Protein AF-A0AAN9UMI3-F1 (afdb_monomer_lite)

Radius of gyration: 29.02 Å; chains: 1; bounding box: 74×90×51 Å

Foldseek 3Di:
DDDDDDDDDDDDDDDDDDDDDDDDDDDDDDDDDDDDDDDDDPPDDDPPLVLLVVLLVLQVVQPDDPDPVQVVLLVVLNVVSNVCSVPVVVCPDLVSLLVNLLSVLQSLCVRQLVSQPLVDPPCLVVSVVSLLSSLVSLLVSCLVNVCNQQDADDPPNDPPDHRGRPVVVVVVSNVVLCVRPSCPVVVVSSVVSVVSNVVSLVVDVSNVVVVVVVVVVVVVVVVVVVVVVVVVD

Secondary structure (DSSP, 8-state):
------------------------------------------TTPPPHHHHHHHHHHHHHHH---S-HHHHHHHHHHHHHHHHHHT-GGG--SHHHHHHHHHHHHHHHIIIIITT--TT-SS-HHHHHHHHHHHHHHHHHHHHH-GGGGG----TTSSTT--SS-HHHHHHHHHHHGGGSTT-TTTHHHHHHHHHHHHHHHHH-GGGTTHHHHHHHHHHHHHHHHHHHHHTT-

Organism: NCBI:txid117547

pLDDT: mean 71.85, std 20.22, range [31.89, 95.5]

Structure (mmCIF, N/CA/C/O backbone):
data_AF-A0AAN9UMI3-F1
#
_entry.id   AF-A0AAN9UMI3-F1
#
loop_
_atom_site.group_PDB
_atom_site.id
_atom_site.type_symbol
_atom_site.label_atom_id
_atom_site.label_alt_id
_atom_site.label_comp_id
_atom_site.label_asym_id
_atom_site.label_entity_id
_atom_site.label_seq_id
_atom_site.pdbx_PDB_ins_code
_atom_site.Cartn_x
_atom_site.Cartn_y
_atom_site.Cartn_z
_atom_site.occupancy
_atom_site.B_iso_or_equiv
_atom_site.auth_seq_id
_atom_site.auth_comp_id
_atom_site.auth_asym_id
_atom_site.auth_atom_id
_atom_site.pdbx_PDB_model_num
ATOM 1 N N . MET A 1 1 ? 35.878 -66.193 -0.250 1.00 43.22 1 MET A N 1
ATOM 2 C CA . MET A 1 1 ? 35.049 -66.994 0.676 1.00 43.22 1 MET A CA 1
ATOM 3 C C . MET A 1 1 ? 33.608 -66.483 0.611 1.00 43.22 1 MET A C 1
ATOM 5 O O . MET A 1 1 ? 33.343 -65.398 1.098 1.00 43.22 1 MET A O 1
ATOM 9 N N . MET A 1 2 ? 32.723 -67.220 -0.066 1.00 44.66 2 MET A N 1
ATOM 10 C CA . MET A 1 2 ? 31.273 -67.345 0.237 1.00 44.66 2 MET A CA 1
ATOM 11 C C . MET A 1 2 ? 31.102 -68.682 1.010 1.00 44.66 2 MET A C 1
ATOM 13 O O . MET A 1 2 ? 32.105 -69.410 1.014 1.00 44.66 2 MET A O 1
ATOM 17 N N . PRO A 1 3 ? 29.945 -69.116 1.583 1.00 60.50 3 PRO A N 1
ATOM 18 C CA . PRO A 1 3 ? 28.529 -68.646 1.591 1.00 60.50 3 PRO A CA 1
ATOM 19 C C . PRO A 1 3 ? 27.975 -68.637 3.078 1.00 60.50 3 PRO A C 1
ATOM 21 O O . PRO A 1 3 ? 28.832 -68.473 3.947 1.00 60.50 3 PRO A O 1
ATOM 24 N N . PRO A 1 4 ? 26.673 -68.807 3.480 1.00 54.97 4 PRO A N 1
ATOM 25 C CA . PRO A 1 4 ? 25.456 -69.148 2.727 1.00 54.97 4 PRO A CA 1
ATOM 26 C C . PRO A 1 4 ? 24.129 -68.409 3.031 1.00 54.97 4 PRO A C 1
ATOM 28 O O . PRO A 1 4 ? 23.906 -67.779 4.059 1.00 54.97 4 PRO A O 1
ATOM 31 N N . THR A 1 5 ? 23.232 -68.589 2.060 1.00 55.31 5 THR A N 1
ATOM 32 C CA . THR A 1 5 ? 21.767 -68.463 2.027 1.00 55.31 5 THR A CA 1
ATOM 33 C C . THR A 1 5 ? 21.060 -69.688 2.639 1.00 55.31 5 THR A C 1
ATOM 35 O O . THR A 1 5 ? 21.554 -70.801 2.493 1.00 55.31 5 THR A O 1
ATOM 38 N N . SER A 1 6 ? 19.865 -69.506 3.229 1.00 48.38 6 SER A N 1
ATOM 39 C CA . SER A 1 6 ? 18.778 -70.514 3.365 1.00 48.38 6 SER A CA 1
ATOM 40 C C . SER A 1 6 ? 17.525 -69.828 3.958 1.00 48.38 6 SER A C 1
ATOM 42 O O . SER A 1 6 ? 17.640 -69.177 4.991 1.00 48.38 6 SER A O 1
ATOM 44 N N . HIS A 1 7 ? 16.434 -69.650 3.190 1.00 46.03 7 HIS A N 1
ATOM 45 C CA . HIS A 1 7 ? 15.144 -70.393 3.238 1.00 46.03 7 HIS A CA 1
ATOM 46 C C . HIS A 1 7 ? 14.427 -70.341 4.606 1.00 46.03 7 HIS A C 1
ATOM 48 O O . HIS A 1 7 ? 15.034 -70.605 5.627 1.00 46.03 7 HIS A O 1
ATOM 54 N N . GLY A 1 8 ? 13.129 -70.070 4.765 1.00 37.22 8 GLY A N 1
ATOM 55 C CA . GLY A 1 8 ? 11.972 -69.990 3.874 1.00 37.22 8 GLY A CA 1
ATOM 56 C C . GLY A 1 8 ? 10.732 -70.445 4.671 1.00 37.22 8 GLY A C 1
ATOM 57 O O . GLY A 1 8 ? 10.846 -71.372 5.468 1.00 37.22 8 GLY A O 1
ATOM 58 N N . ARG A 1 9 ? 9.550 -69.840 4.474 1.00 39.41 9 ARG A N 1
ATOM 59 C CA . ARG A 1 9 ? 8.264 -70.554 4.628 1.00 39.41 9 ARG A CA 1
ATOM 60 C C . ARG A 1 9 ? 7.112 -69.827 3.930 1.00 39.41 9 ARG A C 1
ATOM 62 O O . ARG A 1 9 ? 6.879 -68.645 4.155 1.00 39.41 9 ARG A O 1
ATOM 69 N N . GLN A 1 10 ? 6.426 -70.581 3.077 1.00 39.75 10 GLN A N 1
ATOM 70 C CA . GLN A 1 10 ? 5.230 -70.237 2.311 1.00 39.75 10 GLN A CA 1
ATOM 71 C C . GLN A 1 10 ? 3.954 -70.717 3.023 1.00 39.75 10 GLN A C 1
ATOM 73 O O . GLN A 1 10 ? 3.945 -71.817 3.572 1.00 39.75 10 GLN A O 1
ATOM 78 N N . GLY A 1 11 ? 2.881 -69.934 2.854 1.00 36.78 11 GLY A N 1
ATOM 79 C CA . GLY A 1 11 ? 1.497 -70.389 2.625 1.00 36.78 11 GLY A CA 1
ATOM 80 C C . GLY A 1 11 ? 0.609 -70.702 3.843 1.00 36.78 11 GLY A C 1
ATOM 81 O O . GLY A 1 11 ? 1.13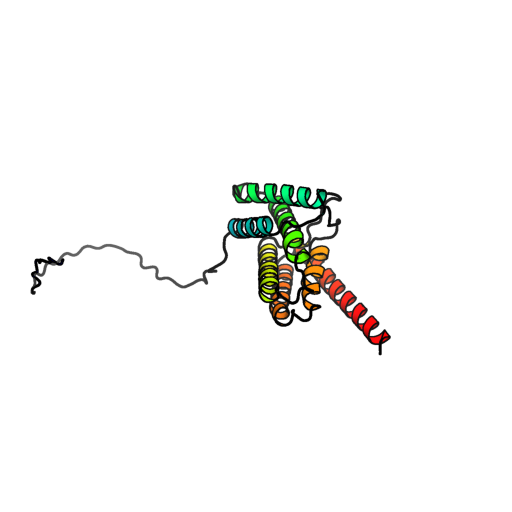8 -70.905 4.934 1.00 36.78 11 GLY A O 1
ATOM 82 N N . PRO A 1 12 ? -0.734 -70.793 3.665 1.00 50.53 12 PRO A N 1
ATOM 83 C CA . PRO A 1 12 ? -1.468 -70.804 2.389 1.00 50.53 12 PRO A CA 1
ATOM 84 C C . PRO A 1 12 ? -2.604 -69.761 2.251 1.00 50.53 12 PRO A C 1
ATOM 86 O O . PRO A 1 12 ? -3.174 -69.270 3.220 1.00 50.53 12 PRO A O 1
ATOM 89 N N . GLN A 1 13 ? -2.946 -69.478 0.990 1.00 42.06 13 GLN A N 1
ATOM 90 C CA . GLN A 1 13 ? -4.216 -68.905 0.535 1.00 42.06 13 GLN A CA 1
ATOM 91 C C . GLN A 1 13 ? -5.228 -70.021 0.228 1.00 42.06 13 GLN A C 1
ATOM 93 O O . GLN A 1 13 ? -4.840 -71.105 -0.206 1.00 42.06 13 GLN A O 1
ATOM 98 N N . GLY A 1 14 ? -6.516 -69.679 0.330 1.00 39.75 14 GLY A N 1
ATOM 99 C CA . GLY A 1 14 ? -7.657 -70.414 -0.231 1.00 39.75 14 GLY A CA 1
ATOM 100 C C . GLY A 1 14 ? -8.697 -70.783 0.835 1.00 39.75 14 GLY A C 1
ATOM 101 O O . GLY A 1 14 ? -8.320 -71.157 1.934 1.00 39.75 14 GLY A O 1
ATOM 102 N N . ARG A 1 15 ? -10.012 -70.746 0.602 1.00 39.81 15 ARG A N 1
ATOM 103 C CA . ARG A 1 15 ? -10.829 -70.426 -0.581 1.00 39.81 15 ARG A CA 1
ATOM 104 C C . ARG A 1 15 ? -12.312 -70.573 -0.144 1.00 39.81 15 ARG A C 1
ATOM 106 O O . ARG A 1 15 ? -12.576 -71.540 0.554 1.00 39.81 15 ARG A O 1
ATOM 113 N N . GLU A 1 16 ? -13.209 -69.686 -0.612 1.00 38.38 16 GLU A N 1
ATOM 114 C CA . GLU A 1 16 ? -14.673 -69.886 -0.861 1.00 38.38 16 GLU A CA 1
ATOM 115 C C . GLU A 1 16 ? -15.612 -70.319 0.298 1.00 38.38 16 GLU A C 1
ATOM 117 O O . GLU A 1 16 ? -15.189 -70.939 1.256 1.00 38.38 16 GLU A O 1
ATOM 122 N N . SER A 1 17 ? -16.945 -70.194 0.260 1.00 35.09 17 SER A N 1
ATOM 123 C CA . SER A 1 17 ? -17.974 -69.245 -0.223 1.00 35.09 17 SER A CA 1
ATOM 124 C C . SER A 1 17 ? -19.342 -69.878 0.156 1.00 35.09 17 SER A C 1
ATOM 126 O O . SER A 1 17 ? -19.385 -71.093 0.332 1.00 35.09 17 SER A O 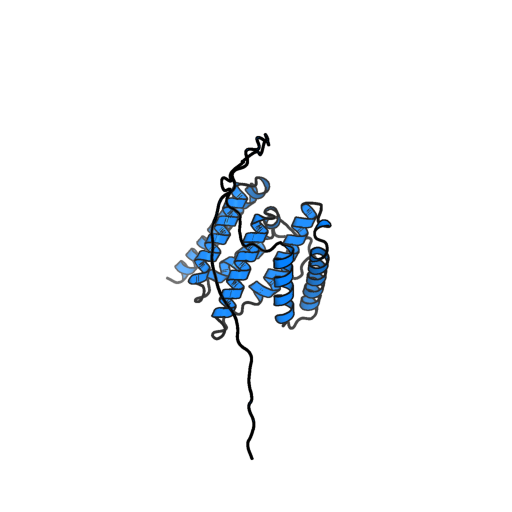1
ATOM 128 N N . LEU A 1 18 ? -20.438 -69.093 0.159 1.00 33.69 18 LEU A N 1
ATOM 129 C CA . LEU A 1 18 ? -21.878 -69.490 0.243 1.00 33.69 18 LEU A CA 1
ATOM 130 C C . LEU A 1 18 ? -22.407 -69.965 1.622 1.00 33.69 18 LEU A C 1
ATOM 132 O O . LEU A 1 18 ? -21.713 -70.674 2.333 1.00 33.69 18 LEU A O 1
ATOM 136 N N . ALA A 1 19 ? -23.642 -69.709 2.071 1.00 38.75 19 ALA A N 1
ATOM 137 C CA . ALA A 1 19 ? -24.779 -68.886 1.641 1.00 38.75 19 ALA A CA 1
ATOM 138 C C . ALA A 1 19 ? -25.833 -68.865 2.784 1.00 38.75 19 ALA A C 1
ATOM 140 O O . ALA A 1 19 ? -25.819 -69.738 3.647 1.00 38.75 19 ALA A O 1
ATOM 141 N N . ASP A 1 20 ? -26.738 -67.885 2.707 1.00 33.47 20 ASP A N 1
ATOM 142 C CA . ASP A 1 20 ? -28.145 -67.837 3.146 1.00 33.47 20 ASP A CA 1
ATOM 143 C C . ASP A 1 20 ? -28.592 -68.150 4.588 1.00 33.47 20 ASP A C 1
ATOM 145 O O . ASP A 1 20 ? -28.419 -69.230 5.144 1.00 33.47 20 ASP A O 1
ATOM 149 N N . GLY A 1 21 ? -29.343 -67.188 5.138 1.00 36.56 21 GLY A N 1
ATOM 150 C CA . GLY A 1 21 ? -30.110 -67.314 6.374 1.00 36.56 21 GLY A CA 1
ATOM 151 C C . GLY A 1 21 ? -30.936 -66.059 6.659 1.00 36.56 21 GLY A C 1
ATOM 152 O O . GLY A 1 21 ? -30.533 -65.193 7.426 1.00 36.56 21 GLY A O 1
ATOM 153 N N . SER A 1 22 ? -32.088 -65.962 6.002 1.00 38.00 22 SER A N 1
ATOM 154 C CA . SER A 1 22 ? -33.162 -64.979 6.186 1.00 38.00 22 SER A CA 1
ATOM 155 C C . SER A 1 22 ? -33.625 -64.816 7.643 1.00 38.00 22 SER A C 1
ATOM 157 O O . SER A 1 22 ? -33.943 -65.802 8.306 1.00 38.00 22 SER A O 1
ATOM 159 N N . GLY A 1 23 ? -33.760 -63.567 8.104 1.00 37.75 23 GLY A N 1
ATOM 160 C CA . GLY A 1 23 ? -34.318 -63.221 9.414 1.00 37.75 23 GLY A CA 1
ATOM 161 C C . GLY A 1 23 ? -34.888 -61.801 9.440 1.00 37.75 23 GLY A C 1
ATOM 162 O O . GLY A 1 23 ? -34.154 -60.820 9.467 1.00 37.75 23 GLY A O 1
ATOM 163 N N . SER A 1 24 ? -36.212 -61.714 9.400 1.00 38.00 24 SER A N 1
ATOM 164 C CA . SER A 1 24 ? -37.041 -60.510 9.454 1.00 38.00 24 SER A CA 1
ATOM 165 C C . SER A 1 24 ? -36.890 -59.772 10.791 1.00 38.00 24 SER A C 1
ATOM 167 O O . SER A 1 24 ? -37.012 -60.383 11.848 1.00 38.00 24 SER A O 1
ATOM 169 N N . GLY A 1 25 ? -36.701 -58.451 10.757 1.00 37.78 25 GLY A N 1
ATOM 170 C CA . GLY A 1 25 ? -36.606 -57.621 11.961 1.00 37.78 25 GLY A CA 1
ATOM 171 C C . GLY A 1 25 ? -36.893 -56.155 11.662 1.00 37.78 25 GLY A C 1
ATOM 172 O O . GLY A 1 25 ? -36.000 -55.379 11.347 1.00 37.78 25 GLY A O 1
ATOM 173 N N . SER A 1 26 ? -38.168 -55.791 11.737 1.00 39.72 26 SER A N 1
ATOM 174 C CA . SER A 1 26 ? -38.691 -54.428 11.678 1.00 39.72 26 SER A CA 1
ATOM 175 C C . SER A 1 26 ? -38.212 -53.592 12.870 1.00 39.72 26 SER A C 1
ATOM 177 O O . SER A 1 26 ? -38.543 -53.899 14.014 1.00 39.72 26 SER A O 1
ATOM 179 N N . GLY A 1 27 ? -37.481 -52.510 12.594 1.00 38.75 27 GLY A N 1
ATOM 180 C CA . GLY A 1 27 ? -37.038 -51.524 13.577 1.00 38.75 27 GLY A CA 1
ATOM 181 C C . GLY A 1 27 ? -37.004 -50.132 12.954 1.00 38.75 27 GLY A C 1
ATOM 182 O O . GLY A 1 27 ? -36.140 -49.823 12.142 1.00 38.75 27 GLY A O 1
ATOM 183 N N . SER A 1 28 ? -37.995 -49.321 13.314 1.00 42.78 28 SER A N 1
ATOM 184 C CA . SER A 1 28 ? -38.166 -47.927 12.908 1.00 42.78 28 SER A CA 1
ATOM 185 C C . SER A 1 28 ? -37.051 -47.058 13.505 1.00 42.78 28 SER A C 1
ATOM 187 O O . SER A 1 28 ? -36.857 -47.063 14.720 1.00 42.78 28 SER A O 1
ATOM 189 N N . GLY A 1 29 ? -36.319 -46.320 12.667 1.00 38.25 29 GLY A N 1
ATOM 190 C CA . GLY A 1 29 ? -35.211 -45.454 13.077 1.00 38.25 29 GLY A CA 1
ATOM 191 C C . GLY A 1 29 ? -35.099 -44.242 12.158 1.00 38.25 29 GLY A C 1
ATOM 192 O O . GLY A 1 29 ? -34.604 -44.336 11.041 1.00 38.25 29 GLY A O 1
ATOM 193 N N . ASN A 1 30 ? -35.609 -43.114 12.642 1.00 43.53 30 ASN A N 1
ATOM 194 C CA . ASN A 1 30 ? -35.667 -41.816 11.980 1.00 43.53 30 ASN A CA 1
ATOM 195 C C . ASN A 1 30 ? -34.244 -41.235 11.828 1.00 43.53 30 ASN A C 1
ATOM 197 O O . ASN A 1 30 ? -33.603 -40.919 12.829 1.00 43.53 30 ASN A O 1
ATOM 201 N N . GLY A 1 31 ? -33.749 -41.093 10.596 1.00 38.00 31 GLY A N 1
ATOM 202 C CA . GLY A 1 31 ? -32.421 -40.550 10.293 1.00 38.00 31 GLY A CA 1
ATOM 203 C C . GLY A 1 31 ? -32.504 -39.477 9.213 1.00 38.00 31 GLY A C 1
ATOM 204 O O . GLY A 1 31 ? -32.627 -39.784 8.033 1.00 38.00 31 GLY A O 1
ATOM 205 N N . ASN A 1 32 ? -32.462 -38.218 9.644 1.00 42.09 32 ASN A N 1
ATOM 206 C CA . ASN A 1 32 ? -32.515 -37.011 8.822 1.00 42.09 32 ASN A CA 1
ATOM 207 C C . ASN A 1 32 ? -31.364 -36.988 7.794 1.00 42.09 32 ASN A C 1
ATOM 209 O O . ASN A 1 32 ? -30.208 -36.762 8.151 1.00 42.09 32 ASN A O 1
ATOM 213 N N . GLY A 1 33 ? -31.677 -37.203 6.516 1.00 36.28 33 GLY A N 1
ATOM 214 C CA . GLY A 1 33 ? -30.749 -37.005 5.407 1.00 36.28 33 GLY A CA 1
ATOM 215 C C . GLY A 1 33 ? -30.818 -35.569 4.898 1.00 36.28 33 GLY A C 1
ATOM 216 O O . GLY A 1 33 ? -31.683 -35.257 4.088 1.00 36.28 33 GLY A O 1
ATOM 217 N N . ASN A 1 34 ? -29.899 -34.707 5.340 1.00 42.84 34 ASN A N 1
ATOM 218 C CA . ASN A 1 34 ? -29.654 -33.417 4.690 1.00 42.84 34 ASN A CA 1
ATOM 219 C C . ASN A 1 34 ? -28.387 -33.525 3.836 1.00 42.84 34 ASN A C 1
ATOM 221 O O . ASN A 1 34 ? -27.267 -33.487 4.341 1.00 42.84 34 ASN A O 1
ATOM 225 N N . GLY A 1 35 ? -28.597 -33.706 2.531 1.00 37.50 35 GLY A N 1
ATOM 226 C CA . GLY A 1 35 ? -27.560 -33.669 1.509 1.00 37.50 35 GLY A CA 1
ATOM 227 C C . GLY A 1 35 ? -27.107 -32.239 1.212 1.00 37.50 35 GLY A C 1
ATOM 228 O O . GLY A 1 35 ? -27.919 -31.329 1.058 1.00 37.50 35 GLY A O 1
ATOM 229 N N . ASN A 1 36 ? -25.787 -32.085 1.135 1.00 41.69 36 ASN A N 1
ATOM 230 C CA . ASN A 1 36 ? -25.029 -30.888 0.780 1.00 41.69 36 ASN A CA 1
ATOM 231 C C . ASN A 1 36 ? -25.491 -30.193 -0.513 1.00 41.69 36 ASN A C 1
ATOM 233 O O . ASN A 1 36 ? -25.636 -30.831 -1.554 1.00 41.69 36 ASN A O 1
ATOM 237 N N . GLY A 1 37 ? -25.531 -28.858 -0.466 1.00 33.97 37 GLY A N 1
ATOM 238 C CA . GLY A 1 37 ? -25.466 -27.964 -1.623 1.00 33.97 37 GLY A CA 1
ATOM 239 C C . GLY A 1 37 ? -24.424 -26.867 -1.375 1.00 33.97 37 GLY A C 1
ATOM 240 O O . GLY A 1 37 ? -24.605 -26.023 -0.505 1.00 33.97 37 GLY A O 1
ATOM 241 N N . ASN A 1 38 ? -23.318 -26.942 -2.115 1.00 37.94 38 ASN A N 1
ATOM 242 C CA . ASN A 1 38 ? -22.087 -26.150 -2.021 1.00 37.94 38 ASN A CA 1
ATOM 243 C C . ASN A 1 38 ? -22.274 -24.622 -1.919 1.00 37.94 38 ASN A C 1
ATOM 245 O O . ASN A 1 38 ? -22.745 -23.986 -2.861 1.00 37.94 38 ASN A O 1
ATOM 249 N N . GLY A 1 39 ? -21.743 -24.021 -0.850 1.00 31.89 39 GLY A N 1
ATOM 250 C CA . GLY A 1 39 ? -21.192 -22.662 -0.886 1.00 31.89 39 GLY A CA 1
ATOM 251 C C . GLY A 1 39 ? -19.688 -22.742 -1.193 1.00 31.89 39 GLY A C 1
ATOM 252 O O . GLY A 1 39 ? -19.040 -23.664 -0.695 1.00 31.89 39 GLY A O 1
ATOM 253 N N . PRO A 1 40 ? -19.108 -21.851 -2.017 1.00 38.03 40 PRO A N 1
ATOM 254 C CA . PRO A 1 40 ? -17.703 -21.948 -2.392 1.00 38.03 40 PRO A CA 1
ATOM 255 C C . PRO A 1 40 ? -16.818 -21.722 -1.162 1.00 38.03 40 PRO A C 1
ATOM 257 O O . PRO A 1 40 ? -16.713 -20.615 -0.634 1.00 38.03 40 PRO A O 1
ATOM 260 N N . THR A 1 41 ? -16.181 -22.796 -0.704 1.00 40.03 41 THR A N 1
ATOM 261 C CA . THR A 1 41 ? -15.116 -22.769 0.289 1.00 40.03 41 THR A CA 1
ATOM 262 C C . THR A 1 41 ? -13.903 -22.070 -0.312 1.00 40.03 41 THR A C 1
ATOM 264 O O . THR A 1 41 ? -13.328 -22.485 -1.317 1.00 40.03 41 THR A O 1
ATOM 267 N N . ASN A 1 42 ? -13.532 -20.964 0.325 1.00 38.19 42 ASN A N 1
ATOM 268 C CA . ASN A 1 42 ? -12.359 -20.148 0.054 1.00 38.19 42 ASN A CA 1
ATOM 269 C C . ASN A 1 42 ? -11.095 -20.950 0.444 1.00 38.19 42 ASN A C 1
ATOM 271 O O . ASN A 1 42 ? -10.498 -20.736 1.496 1.00 38.19 42 ASN A O 1
ATOM 275 N N . HIS A 1 43 ? -10.749 -21.972 -0.341 1.00 38.72 43 HIS A N 1
ATOM 276 C CA . HIS A 1 43 ? -9.600 -22.835 -0.081 1.00 38.72 43 HIS A CA 1
ATOM 277 C C . HIS A 1 43 ? -8.291 -22.117 -0.425 1.00 38.72 43 HIS A C 1
ATOM 279 O O . HIS A 1 43 ? -8.040 -21.790 -1.583 1.00 38.72 43 HIS A O 1
ATOM 285 N N . GLY A 1 44 ? -7.429 -21.948 0.584 1.00 40.53 44 GLY A N 1
ATOM 286 C CA . GLY A 1 44 ? -5.986 -21.793 0.382 1.00 40.53 44 GLY A CA 1
ATOM 287 C C . GLY A 1 44 ? -5.320 -20.554 0.974 1.00 40.53 44 GLY A C 1
ATOM 288 O O . GLY A 1 44 ? -4.142 -20.347 0.700 1.00 40.53 44 GLY A O 1
ATOM 289 N N . GLN A 1 45 ? -6.006 -19.728 1.770 1.00 44.44 45 GLN A N 1
ATOM 290 C CA . GLN A 1 45 ? -5.337 -18.608 2.441 1.00 44.44 45 GLN A CA 1
ATOM 291 C C . GLN A 1 45 ? -4.935 -18.992 3.870 1.00 44.44 45 GLN A C 1
ATOM 293 O O . GLN A 1 45 ? -5.807 -19.373 4.654 1.00 44.44 45 GLN A O 1
ATOM 298 N N . PRO A 1 46 ? -3.634 -18.930 4.213 1.00 45.06 46 PRO A N 1
ATOM 299 C CA . PRO A 1 46 ? -3.191 -19.149 5.579 1.00 45.06 46 PRO A CA 1
ATOM 300 C C . PRO A 1 46 ? -3.805 -18.100 6.516 1.00 45.06 46 PRO A C 1
ATOM 302 O O . PRO A 1 46 ? -4.032 -16.969 6.079 1.00 45.06 46 PRO A O 1
ATOM 305 N N . PRO A 1 47 ? -4.047 -18.433 7.793 1.00 45.69 47 PRO A N 1
ATOM 306 C CA . PRO A 1 47 ? -4.525 -17.461 8.768 1.00 45.69 47 PRO A CA 1
ATOM 307 C C . PRO A 1 47 ? -3.536 -16.280 8.915 1.00 45.69 47 PRO A C 1
ATOM 309 O O . PRO A 1 47 ? -2.348 -16.433 8.609 1.00 45.69 47 PRO A O 1
ATOM 312 N N . PRO A 1 48 ? -3.982 -15.114 9.424 1.00 47.59 48 PRO A N 1
ATOM 313 C CA . PRO A 1 48 ? -3.161 -13.900 9.578 1.00 47.59 48 PRO A CA 1
ATOM 314 C C . PRO A 1 48 ? -1.827 -14.136 10.304 1.00 47.59 48 PRO A C 1
ATOM 316 O O . PRO A 1 48 ? -0.801 -13.540 9.974 1.00 47.59 48 PRO A O 1
ATOM 319 N N . SER A 1 49 ? -1.819 -15.080 11.246 1.00 46.69 49 SER A N 1
ATOM 320 C CA . SER A 1 49 ? -0.636 -15.511 11.990 1.00 46.69 49 SER A CA 1
ATOM 321 C C . SER A 1 49 ? 0.424 -16.199 11.119 1.00 46.69 49 SER A C 1
ATOM 323 O O . SER A 1 49 ? 1.616 -16.085 11.400 1.00 46.69 49 SER A O 1
ATOM 325 N N . THR A 1 50 ? 0.035 -16.871 10.034 1.00 52.34 50 THR A N 1
ATOM 326 C CA . THR A 1 50 ? 0.964 -17.521 9.100 1.00 52.34 50 THR A CA 1
ATOM 327 C C . THR A 1 50 ? 1.573 -16.526 8.109 1.00 52.34 50 THR A C 1
ATOM 329 O O . THR A 1 50 ? 2.746 -16.660 7.774 1.00 52.34 50 THR A O 1
ATOM 332 N N . LEU A 1 51 ? 0.832 -15.494 7.689 1.00 51.72 51 LEU A N 1
ATOM 333 C CA . LEU A 1 51 ? 1.392 -14.391 6.892 1.00 51.72 51 LEU A CA 1
ATOM 334 C C . LEU A 1 51 ? 2.407 -13.578 7.705 1.00 51.72 51 LEU A C 1
ATOM 336 O O . LEU A 1 51 ? 3.493 -13.294 7.207 1.00 51.72 51 LEU A O 1
ATOM 340 N N . ALA A 1 52 ? 2.099 -13.284 8.973 1.00 53.88 52 ALA A N 1
ATOM 341 C CA . ALA A 1 52 ? 3.043 -12.660 9.898 1.00 53.88 52 ALA A CA 1
ATOM 342 C C . ALA A 1 52 ? 4.285 -13.543 10.153 1.00 53.88 52 ALA A C 1
ATOM 344 O O . ALA A 1 52 ? 5.400 -13.030 10.185 1.00 53.88 52 ALA A O 1
ATOM 345 N N . ALA A 1 53 ? 4.124 -14.870 10.266 1.00 54.06 53 ALA A N 1
ATOM 346 C CA . ALA A 1 53 ? 5.246 -15.806 10.408 1.00 54.06 53 ALA A CA 1
ATOM 347 C C . ALA A 1 53 ? 6.164 -15.838 9.170 1.00 54.06 53 ALA A C 1
ATOM 349 O O . ALA A 1 53 ? 7.381 -15.776 9.316 1.00 54.06 53 ALA A O 1
ATOM 350 N N . GLN A 1 54 ? 5.592 -15.870 7.960 1.00 56.94 54 GLN A N 1
ATOM 351 C CA . GLN A 1 54 ? 6.361 -15.804 6.708 1.00 56.94 54 GLN A CA 1
ATOM 352 C C . GLN A 1 54 ? 7.075 -14.459 6.537 1.00 56.94 54 GLN A C 1
ATOM 354 O O . GLN A 1 54 ? 8.145 -14.387 5.935 1.00 56.94 54 GLN A O 1
ATOM 359 N N . LEU A 1 55 ? 6.480 -13.382 7.049 1.00 56.38 55 LEU A N 1
ATOM 360 C CA . LEU A 1 55 ? 7.102 -12.066 7.087 1.00 56.38 55 LEU A CA 1
ATOM 361 C C . LEU A 1 55 ? 8.368 -12.080 7.940 1.00 56.38 55 LEU A C 1
ATOM 363 O O . LEU A 1 55 ? 9.428 -11.691 7.464 1.00 56.38 55 LEU A O 1
ATOM 367 N N . VAL A 1 56 ? 8.253 -12.558 9.178 1.00 53.97 56 VAL A N 1
ATOM 368 C CA . VAL A 1 56 ? 9.364 -12.654 10.130 1.00 53.97 56 VAL A CA 1
ATOM 369 C C . VAL A 1 56 ? 10.517 -13.467 9.540 1.00 53.97 56 VAL A C 1
ATOM 371 O O . VAL A 1 56 ? 11.647 -12.989 9.523 1.00 53.97 56 VAL A O 1
ATOM 374 N N . GLU A 1 57 ? 10.228 -14.642 8.976 1.00 54.91 57 GLU A N 1
ATOM 375 C CA . GLU A 1 57 ? 11.243 -15.537 8.403 1.00 54.91 57 GLU A CA 1
ATOM 376 C C . GLU A 1 57 ? 12.006 -14.893 7.228 1.00 54.91 57 GLU A C 1
ATOM 378 O O . GLU A 1 57 ? 13.237 -14.942 7.181 1.00 54.91 57 GLU A O 1
ATOM 383 N N . ASN A 1 58 ? 11.301 -14.199 6.325 1.00 49.81 58 ASN A N 1
ATOM 384 C CA . ASN A 1 58 ? 11.927 -13.489 5.202 1.00 49.81 58 ASN A CA 1
ATOM 385 C C . ASN A 1 58 ? 12.737 -12.260 5.654 1.00 49.81 58 ASN A C 1
ATOM 387 O O . ASN A 1 58 ? 13.760 -11.928 5.055 1.00 49.81 58 ASN A O 1
ATOM 391 N N . ILE A 1 59 ? 12.305 -11.587 6.723 1.00 51.62 59 ILE A N 1
ATOM 392 C CA . ILE A 1 59 ? 12.988 -10.405 7.255 1.00 51.62 59 ILE A CA 1
ATOM 393 C C . ILE A 1 59 ? 14.273 -10.796 7.998 1.00 51.62 59 ILE A C 1
ATOM 395 O O . ILE A 1 59 ? 15.304 -10.156 7.792 1.00 51.62 59 ILE A O 1
ATOM 399 N N . SER A 1 60 ? 14.256 -11.868 8.797 1.00 47.19 60 SER A N 1
ATOM 400 C CA . SER A 1 60 ? 15.446 -12.385 9.492 1.00 47.19 60 SER A CA 1
ATOM 401 C C . SER A 1 60 ? 16.566 -12.810 8.536 1.00 47.19 60 SER A C 1
ATOM 403 O O . SER A 1 60 ? 17.738 -12.736 8.901 1.00 47.19 60 SER A O 1
ATOM 405 N N . ALA A 1 61 ? 16.230 -13.213 7.308 1.00 49.00 61 ALA A N 1
ATOM 406 C CA . ALA A 1 61 ? 17.205 -13.554 6.274 1.00 49.00 61 ALA A CA 1
ATOM 407 C C . ALA A 1 61 ? 17.771 -12.329 5.520 1.00 49.00 61 ALA A C 1
ATOM 409 O O . ALA A 1 61 ? 18.832 -12.431 4.902 1.00 49.00 61 ALA A O 1
ATOM 410 N N . SER A 1 62 ? 17.092 -11.172 5.561 1.00 47.38 62 SER A N 1
ATOM 411 C CA . SER A 1 62 ? 17.337 -10.045 4.644 1.00 47.38 62 SER A CA 1
ATOM 412 C C . SER A 1 62 ? 17.789 -8.734 5.313 1.00 47.38 62 SER A C 1
ATOM 414 O O . SER A 1 62 ? 17.946 -7.718 4.627 1.00 47.38 62 SER A O 1
ATOM 416 N N . THR A 1 63 ? 18.045 -8.708 6.625 1.00 47.19 63 THR A N 1
ATOM 417 C CA . THR A 1 63 ? 18.536 -7.512 7.336 1.00 47.19 63 THR A CA 1
ATOM 418 C C . THR A 1 63 ? 19.993 -7.191 6.988 1.00 47.19 63 THR A C 1
ATOM 420 O O . THR A 1 63 ? 20.939 -7.504 7.706 1.00 47.19 63 THR A O 1
ATOM 423 N N . ARG A 1 64 ? 20.187 -6.494 5.867 1.00 50.41 64 ARG A N 1
ATOM 424 C CA . ARG A 1 64 ? 21.453 -5.845 5.506 1.00 50.41 64 ARG A CA 1
ATOM 425 C C . ARG A 1 64 ? 21.216 -4.341 5.301 1.00 50.41 64 ARG A C 1
ATOM 427 O O . ARG A 1 64 ? 21.339 -3.843 4.188 1.00 50.41 64 ARG A O 1
ATOM 434 N N . SER A 1 65 ? 20.848 -3.625 6.373 1.00 47.38 65 SER A N 1
ATOM 435 C CA . SER A 1 65 ? 20.913 -2.149 6.434 1.00 47.38 65 SER A CA 1
ATOM 436 C C . SER A 1 65 ? 22.233 -1.716 7.084 1.00 47.38 65 SER A C 1
ATOM 438 O O . SER A 1 65 ? 22.704 -2.342 8.030 1.00 47.38 65 SER A O 1
ATOM 440 N N . SER A 1 66 ? 22.847 -0.652 6.562 1.00 50.41 66 SER A N 1
ATOM 441 C CA . SER A 1 66 ? 24.099 -0.061 7.057 1.00 50.41 66 SER A CA 1
ATOM 442 C C . SER A 1 66 ? 23.894 0.956 8.187 1.00 50.41 66 SER A C 1
ATOM 444 O O . SER A 1 66 ? 24.871 1.533 8.667 1.00 50.41 66 SER A O 1
ATOM 446 N N . ARG A 1 67 ? 22.645 1.195 8.618 1.00 59.06 67 ARG A N 1
ATOM 447 C CA . ARG A 1 67 ? 22.305 2.184 9.648 1.00 59.06 67 ARG A CA 1
ATOM 448 C C . ARG A 1 67 ? 21.718 1.516 10.902 1.00 59.06 67 ARG A C 1
ATOM 450 O O . ARG A 1 67 ? 20.687 0.840 10.810 1.00 59.06 67 ARG A O 1
ATOM 457 N N . PRO A 1 68 ? 22.347 1.706 12.077 1.00 65.06 68 PRO A N 1
ATOM 458 C CA . PRO A 1 68 ? 21.954 1.019 13.308 1.00 65.06 68 PRO A CA 1
ATOM 459 C C . PRO A 1 68 ? 20.552 1.414 13.786 1.00 65.06 68 PRO A C 1
ATOM 461 O O . PRO A 1 68 ? 19.799 0.541 14.209 1.00 65.06 68 PRO A O 1
ATOM 464 N N . ASP A 1 69 ? 20.160 2.681 13.632 1.00 70.06 69 ASP A N 1
ATOM 465 C CA . ASP A 1 69 ? 18.847 3.170 14.078 1.00 70.06 69 ASP A CA 1
ATOM 466 C C . ASP A 1 69 ? 17.687 2.553 13.279 1.00 70.06 69 ASP A C 1
ATOM 468 O O . ASP A 1 69 ? 16.653 2.197 13.843 1.00 70.06 69 ASP A O 1
ATOM 472 N N . GLU A 1 70 ? 17.878 2.343 11.973 1.00 76.81 70 GLU A N 1
ATOM 473 C CA . GLU A 1 70 ? 16.888 1.692 11.103 1.00 76.81 70 GLU A CA 1
ATOM 474 C C . GLU A 1 70 ? 16.705 0.222 11.483 1.00 76.81 70 GLU A C 1
ATOM 476 O O . GLU A 1 70 ? 15.590 -0.290 11.568 1.00 76.81 70 GLU A O 1
ATOM 481 N N . THR A 1 71 ? 17.825 -0.456 11.741 1.00 72.81 71 THR A N 1
ATOM 482 C CA . THR A 1 71 ? 17.830 -1.861 12.153 1.00 72.81 71 THR A CA 1
ATOM 483 C C . THR A 1 71 ? 17.189 -2.030 13.532 1.00 72.81 71 THR A C 1
ATOM 485 O O . THR A 1 71 ? 16.450 -2.991 13.751 1.00 72.81 71 THR A O 1
ATOM 488 N N . ALA A 1 72 ? 17.414 -1.085 14.449 1.00 79.69 72 ALA A N 1
ATOM 489 C CA . ALA A 1 72 ? 16.821 -1.083 15.782 1.00 79.69 72 ALA A CA 1
ATOM 490 C C . ALA A 1 72 ? 15.301 -0.844 15.751 1.00 79.69 72 ALA A C 1
ATOM 492 O O . ALA A 1 72 ? 14.566 -1.559 16.436 1.00 79.69 72 ALA A O 1
ATOM 493 N N . GLU A 1 73 ? 14.817 0.106 14.938 1.00 85.69 73 GLU A N 1
ATOM 494 C CA . GLU A 1 73 ? 13.378 0.329 14.745 1.00 85.69 73 GLU A CA 1
ATOM 495 C C . GLU A 1 73 ? 12.706 -0.932 14.196 1.00 85.69 73 GLU A C 1
ATOM 497 O O . GLU A 1 73 ? 11.751 -1.431 14.793 1.00 85.69 73 GLU A O 1
ATOM 502 N N . LEU A 1 74 ? 13.230 -1.484 13.097 1.00 82.25 74 LEU A N 1
ATOM 503 C CA . LEU A 1 74 ? 12.659 -2.678 12.478 1.00 82.25 74 LEU A CA 1
ATOM 504 C C . LEU A 1 74 ? 12.642 -3.856 13.455 1.00 82.25 74 LEU A C 1
ATOM 506 O O . LEU A 1 74 ? 11.601 -4.485 13.616 1.00 82.25 74 LEU A O 1
ATOM 510 N N . SER A 1 75 ? 13.738 -4.101 14.177 1.00 78.00 75 SER A N 1
ATOM 511 C CA . SER A 1 75 ? 13.812 -5.177 15.179 1.00 78.00 75 SER A CA 1
ATOM 512 C C . SER A 1 75 ? 12.777 -5.004 16.294 1.00 78.00 75 SER A C 1
ATOM 514 O O . SER A 1 75 ? 12.121 -5.967 16.693 1.00 78.00 75 SER A O 1
ATOM 516 N N . LYS A 1 76 ? 12.575 -3.768 16.772 1.00 85.06 76 LYS A N 1
ATOM 517 C CA . LYS A 1 76 ? 11.541 -3.451 17.765 1.00 85.06 76 LYS A CA 1
ATOM 518 C C . LYS A 1 76 ? 10.139 -3.743 17.225 1.00 85.06 76 LYS A C 1
ATOM 520 O O . LYS A 1 76 ? 9.349 -4.372 17.924 1.00 85.06 76 LYS A O 1
ATOM 525 N N . LEU A 1 77 ? 9.823 -3.286 16.012 1.00 82.25 77 LEU A N 1
ATOM 526 C CA . LEU A 1 77 ? 8.501 -3.478 15.406 1.00 82.25 77 LEU A CA 1
ATOM 527 C C . LEU A 1 77 ? 8.223 -4.957 15.106 1.00 82.25 77 LEU A C 1
ATOM 529 O O . LEU A 1 77 ? 7.124 -5.432 15.375 1.00 82.25 77 LEU A O 1
ATOM 533 N N . ILE A 1 78 ? 9.227 -5.706 14.642 1.00 78.62 78 ILE A N 1
ATOM 534 C CA . ILE A 1 78 ? 9.138 -7.160 14.439 1.00 78.62 78 ILE A CA 1
ATOM 535 C C . ILE A 1 78 ? 8.813 -7.866 15.758 1.00 78.62 78 ILE A C 1
ATOM 537 O O . ILE A 1 78 ? 7.870 -8.651 15.807 1.00 78.62 78 ILE A O 1
ATOM 541 N N . GLY A 1 79 ? 9.502 -7.521 16.850 1.00 76.62 79 GLY A N 1
ATOM 542 C CA . GLY A 1 79 ? 9.211 -8.098 18.165 1.00 76.62 79 GLY A CA 1
ATOM 543 C C . GLY A 1 79 ? 7.803 -7.774 18.687 1.00 76.62 79 GLY A C 1
ATOM 544 O O . GLY A 1 79 ? 7.230 -8.557 19.443 1.00 76.62 79 GLY A O 1
ATOM 545 N N . ILE A 1 80 ? 7.215 -6.639 18.291 1.00 78.00 80 ILE A N 1
ATOM 546 C CA . ILE A 1 80 ? 5.808 -6.320 18.592 1.00 78.00 80 ILE A CA 1
ATOM 547 C C . ILE A 1 80 ? 4.875 -7.196 17.749 1.00 78.00 80 ILE A C 1
ATOM 549 O O . ILE A 1 80 ? 3.914 -7.753 18.279 1.00 78.00 80 ILE A O 1
ATOM 553 N N . ILE A 1 81 ? 5.176 -7.353 16.458 1.00 75.56 81 ILE A N 1
ATOM 554 C CA . ILE A 1 81 ? 4.396 -8.180 15.533 1.00 75.56 81 ILE A CA 1
ATOM 555 C C . ILE A 1 81 ? 4.354 -9.644 15.992 1.00 75.56 81 ILE A C 1
ATOM 557 O O . ILE A 1 81 ? 3.282 -10.247 16.033 1.00 75.56 81 ILE A O 1
ATOM 561 N N . GLU A 1 82 ? 5.495 -10.203 16.396 1.00 72.88 82 GLU A N 1
ATOM 562 C CA . GLU A 1 82 ? 5.604 -11.586 16.875 1.00 72.88 82 GLU A CA 1
ATOM 563 C C . GLU A 1 82 ? 4.767 -11.844 18.132 1.00 72.88 82 GLU A C 1
ATOM 565 O O . GLU A 1 82 ? 4.036 -12.830 18.193 1.00 72.88 82 GLU A O 1
ATOM 570 N N . LYS A 1 83 ? 4.791 -10.928 19.104 1.00 70.06 83 LYS A N 1
ATOM 571 C CA . LYS A 1 83 ? 4.000 -11.066 20.339 1.00 70.06 83 LYS A CA 1
ATOM 572 C C . LYS A 1 83 ? 2.497 -11.097 20.079 1.00 70.06 83 LYS A C 1
ATOM 574 O O . LYS A 1 83 ? 1.764 -11.802 20.767 1.00 70.06 83 LYS A O 1
ATOM 579 N N . VAL A 1 84 ? 2.038 -10.326 19.097 1.00 66.25 84 VAL A N 1
ATOM 580 C CA . VAL A 1 84 ? 0.627 -10.288 18.697 1.00 66.25 84 VAL A CA 1
ATOM 581 C C . VAL A 1 84 ? 0.248 -11.527 17.881 1.00 66.25 84 VAL A C 1
ATOM 583 O O . VAL A 1 84 ? -0.849 -12.052 18.052 1.00 66.25 84 VAL A O 1
ATOM 586 N N . LYS A 1 85 ? 1.164 -12.055 17.057 1.00 62.25 85 LYS A N 1
ATOM 587 C CA . LYS A 1 85 ? 0.992 -13.338 16.353 1.00 62.25 85 LYS A CA 1
ATOM 588 C C . LYS A 1 85 ? 0.745 -14.492 17.329 1.00 62.25 85 LYS A C 1
ATOM 590 O O . LYS A 1 85 ? -0.097 -15.343 17.054 1.00 62.25 85 LYS A O 1
ATOM 595 N N . ASP A 1 86 ? 1.461 -14.508 18.450 1.00 58.78 86 ASP A N 1
ATOM 596 C CA . ASP A 1 86 ? 1.336 -15.559 19.463 1.00 58.78 86 ASP A CA 1
ATOM 597 C C . ASP A 1 86 ? 0.037 -15.436 20.287 1.00 58.78 86 ASP A C 1
ATOM 599 O O . ASP A 1 86 ? -0.383 -16.401 20.926 1.00 58.78 86 ASP A O 1
ATOM 603 N N . GLN A 1 87 ? -0.627 -14.270 20.266 1.00 59.50 87 GLN A N 1
ATOM 604 C CA . GLN A 1 87 ? -1.864 -13.992 21.010 1.00 59.50 87 GLN A CA 1
ATOM 605 C C . GLN A 1 87 ? -2.843 -13.112 20.198 1.00 59.50 87 GLN A C 1
ATOM 607 O O . GLN A 1 87 ? -3.109 -11.964 20.571 1.00 59.50 87 GLN A O 1
ATOM 612 N N . PRO A 1 88 ? -3.417 -13.632 19.095 1.00 57.38 88 PRO A N 1
ATOM 613 C CA . PRO A 1 88 ? -4.249 -12.847 18.177 1.00 57.38 88 PRO A CA 1
ATOM 614 C C . PRO A 1 88 ? -5.556 -12.349 18.817 1.00 57.38 88 PRO A C 1
ATOM 616 O O . PRO A 1 88 ? -6.080 -11.311 18.421 1.00 57.38 88 PRO A O 1
ATOM 619 N N . GLU A 1 89 ? -6.039 -13.040 19.854 1.00 58.47 89 GLU A N 1
ATOM 620 C CA . GLU A 1 89 ? -7.230 -12.677 20.637 1.00 58.47 89 GLU A CA 1
ATOM 621 C C . GLU A 1 89 ? -7.080 -11.359 21.416 1.00 58.47 89 GLU A C 1
ATOM 623 O O . GLU A 1 89 ? -8.065 -10.854 21.951 1.00 58.47 89 GLU A O 1
ATOM 628 N N . ASN A 1 90 ? -5.873 -10.790 21.506 1.00 59.06 90 ASN A N 1
ATOM 629 C CA . ASN A 1 90 ? -5.638 -9.544 22.234 1.00 59.06 90 ASN A CA 1
ATOM 630 C C . ASN A 1 90 ? -6.003 -8.288 21.433 1.00 59.06 90 ASN A C 1
ATOM 632 O O . ASN A 1 90 ? -6.283 -7.265 22.048 1.00 59.06 90 ASN A O 1
ATOM 636 N N . LEU A 1 91 ? -6.058 -8.355 20.097 1.00 60.81 91 LEU A N 1
ATOM 637 C CA . LEU A 1 91 ? -6.441 -7.220 19.248 1.00 60.81 91 LEU A CA 1
ATOM 638 C C . LEU A 1 91 ? -7.971 -7.083 19.184 1.00 60.81 91 LEU A C 1
ATOM 640 O O . LEU A 1 91 ? -8.594 -7.400 18.167 1.00 60.81 91 LEU A O 1
ATOM 644 N N . LYS A 1 92 ? -8.605 -6.673 20.284 1.00 63.53 92 LYS A N 1
ATOM 645 C CA . LYS A 1 92 ? -10.079 -6.653 20.377 1.00 63.53 92 LYS A CA 1
ATOM 646 C C . LYS A 1 92 ? -10.729 -5.393 19.789 1.00 63.53 92 LYS A C 1
ATOM 648 O O . LYS A 1 92 ? -11.769 -5.528 19.144 1.00 63.53 92 LYS A O 1
ATOM 653 N N . PRO A 1 93 ? -10.169 -4.180 19.927 1.00 76.06 93 PRO A N 1
ATOM 654 C CA . PRO A 1 93 ? -10.684 -3.012 19.222 1.00 76.06 93 PRO A CA 1
ATOM 655 C C . PRO A 1 93 ? -10.304 -3.035 17.734 1.00 76.06 93 PRO A C 1
ATOM 657 O O . PRO A 1 93 ? -9.166 -3.329 17.365 1.00 76.06 93 PRO A O 1
ATOM 660 N N . GLN A 1 94 ? -11.236 -2.632 16.864 1.00 77.75 94 GLN A N 1
ATOM 661 C CA . GLN A 1 94 ? -10.977 -2.430 15.428 1.00 77.75 94 GLN A CA 1
ATOM 662 C C . GLN A 1 94 ? -9.816 -1.445 15.178 1.00 77.75 94 GLN A C 1
ATOM 664 O O . GLN A 1 94 ? -9.066 -1.583 14.211 1.00 77.75 94 GLN A O 1
ATOM 669 N N . GLU A 1 95 ? -9.638 -0.475 16.074 1.00 82.31 95 GLU A N 1
ATOM 670 C CA . GLU A 1 95 ? -8.535 0.485 16.051 1.00 82.31 95 GLU A CA 1
ATOM 671 C C . GLU A 1 95 ? -7.172 -0.187 16.276 1.00 82.31 95 GLU A C 1
ATOM 673 O O . GLU A 1 95 ? -6.237 0.056 15.514 1.00 82.31 95 GLU A O 1
ATOM 678 N N . GLU A 1 96 ? -7.067 -1.107 17.240 1.00 83.50 96 GLU A N 1
ATOM 679 C CA . GLU A 1 96 ? -5.833 -1.865 17.483 1.00 83.50 96 GLU A CA 1
ATOM 680 C C . GLU A 1 96 ? -5.489 -2.763 16.293 1.00 83.50 96 GLU A C 1
ATOM 682 O O . GLU A 1 96 ? -4.331 -2.826 15.881 1.00 83.50 96 GLU A O 1
ATOM 687 N N . ARG A 1 97 ? -6.494 -3.397 15.672 1.00 83.12 97 ARG A N 1
ATOM 688 C CA . ARG A 1 97 ? -6.308 -4.175 14.434 1.00 83.12 97 ARG A CA 1
ATOM 689 C C . ARG A 1 97 ? -5.819 -3.304 13.279 1.00 83.12 97 ARG A C 1
ATOM 691 O O . ARG A 1 97 ? -4.967 -3.735 12.504 1.00 83.12 97 ARG A O 1
ATOM 698 N N . THR A 1 98 ? -6.334 -2.082 13.170 1.00 88.62 98 THR A N 1
ATOM 699 C CA . THR A 1 98 ? -5.918 -1.118 12.141 1.00 88.62 98 THR A CA 1
ATOM 700 C C . THR A 1 98 ? -4.485 -0.652 12.372 1.00 88.62 98 THR A C 1
ATOM 702 O O . THR A 1 98 ? -3.672 -0.707 11.452 1.00 88.62 98 THR A O 1
ATOM 705 N N . SER A 1 99 ? -4.145 -0.286 13.607 1.00 88.06 99 SER A N 1
ATOM 706 C CA . SER A 1 99 ? -2.788 0.104 14.004 1.00 88.06 99 SER A CA 1
ATOM 707 C C . SER A 1 99 ? -1.778 -1.031 13.789 1.00 88.06 99 SER A C 1
ATOM 709 O O . SER A 1 99 ? -0.700 -0.826 13.228 1.00 88.06 99 SER A O 1
ATOM 711 N N . HIS A 1 100 ? -2.153 -2.265 14.135 1.00 86.81 100 HIS A N 1
ATOM 712 C CA . HIS A 1 100 ? -1.316 -3.438 13.909 1.00 86.81 100 HIS A CA 1
ATOM 713 C C . HIS A 1 100 ? -1.098 -3.727 12.415 1.00 86.81 100 HIS A C 1
ATOM 715 O O . HIS A 1 100 ? 0.038 -3.932 11.989 1.00 86.81 100 HIS A O 1
ATOM 721 N N . ASN A 1 101 ? -2.152 -3.686 11.592 1.00 89.19 101 ASN A N 1
ATOM 722 C CA . ASN A 1 101 ? -2.017 -3.850 10.140 1.00 89.19 101 ASN A CA 1
ATOM 723 C C . ASN A 1 101 ? -1.190 -2.733 9.499 1.00 89.19 101 ASN A C 1
ATOM 725 O O . ASN A 1 101 ? -0.412 -2.989 8.581 1.00 89.19 101 ASN A O 1
ATOM 729 N N . HIS A 1 102 ? -1.302 -1.502 9.998 1.00 92.94 102 HIS A N 1
ATOM 730 C CA . HIS A 1 102 ? -0.447 -0.401 9.570 1.00 92.94 102 HIS A CA 1
ATOM 731 C C . HIS A 1 102 ? 1.022 -0.720 9.858 1.00 92.94 102 HIS A C 1
ATOM 733 O O . HIS A 1 102 ? 1.852 -0.642 8.952 1.00 92.94 102 HIS A O 1
ATOM 739 N N . MET A 1 103 ? 1.338 -1.156 11.079 1.00 90.88 103 MET A N 1
ATOM 740 C CA . MET A 1 103 ? 2.695 -1.550 11.469 1.00 90.88 103 MET A CA 1
ATOM 741 C C 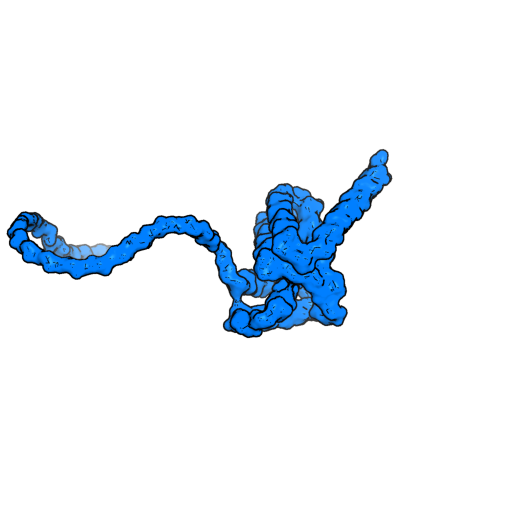. MET A 1 103 ? 3.243 -2.681 10.594 1.00 90.88 103 MET A C 1
ATOM 743 O O . MET A 1 103 ? 4.368 -2.584 10.103 1.00 90.88 103 MET A O 1
ATOM 747 N N . LEU A 1 104 ? 2.434 -3.715 10.344 1.00 88.69 104 LEU A N 1
ATOM 748 C CA . LEU A 1 104 ? 2.777 -4.817 9.446 1.00 88.69 104 LEU A CA 1
ATOM 749 C C . LEU A 1 104 ? 3.110 -4.312 8.039 1.00 88.69 104 LEU A C 1
ATOM 751 O O . LEU A 1 104 ? 4.169 -4.638 7.508 1.00 88.69 104 LEU A O 1
ATOM 755 N N . ILE A 1 105 ? 2.245 -3.483 7.447 1.00 91.56 105 ILE A N 1
ATOM 756 C CA . ILE A 1 105 ? 2.466 -2.918 6.109 1.00 91.56 105 ILE A CA 1
ATOM 757 C C . ILE A 1 105 ? 3.730 -2.054 6.076 1.00 91.56 105 ILE A C 1
ATOM 759 O O . ILE A 1 105 ? 4.494 -2.145 5.116 1.00 91.56 105 ILE A O 1
ATOM 763 N N . TYR A 1 106 ? 3.976 -1.243 7.109 1.00 92.06 106 TYR A N 1
ATOM 764 C CA . TYR A 1 106 ? 5.181 -0.419 7.203 1.00 92.06 106 TYR A CA 1
ATOM 765 C C . TYR A 1 106 ? 6.451 -1.275 7.207 1.00 92.06 106 TYR A C 1
ATOM 767 O O . TYR A 1 106 ? 7.308 -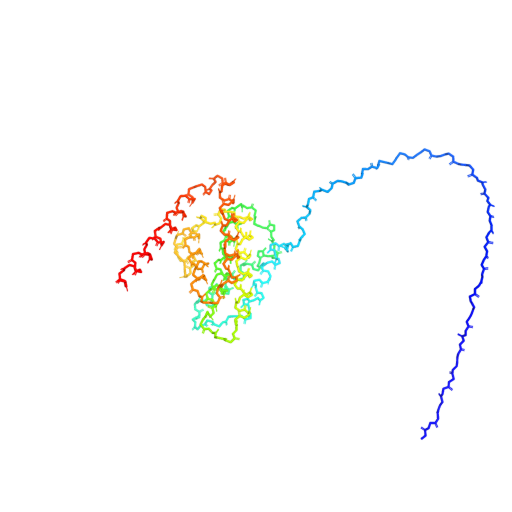1.100 6.339 1.00 92.06 106 TYR A O 1
ATOM 775 N N . VAL A 1 107 ? 6.551 -2.229 8.140 1.00 87.38 107 VAL A N 1
ATOM 776 C CA . VAL A 1 107 ? 7.716 -3.122 8.263 1.00 87.38 107 VAL A CA 1
ATOM 777 C C . VAL A 1 107 ? 7.930 -3.894 6.966 1.00 87.38 107 VAL A C 1
ATOM 779 O O . VAL A 1 107 ? 9.047 -3.967 6.456 1.00 87.38 107 VAL A O 1
ATOM 782 N N . TYR A 1 108 ? 6.853 -4.416 6.387 1.00 84.25 108 TYR A N 1
ATOM 783 C CA . TYR A 1 108 ? 6.938 -5.198 5.168 1.00 84.25 108 TYR A CA 1
ATOM 784 C C . TYR A 1 108 ? 7.389 -4.384 3.958 1.00 84.25 108 TYR A C 1
ATOM 786 O O . TYR A 1 108 ? 8.244 -4.816 3.191 1.00 84.25 108 TYR A O 1
ATOM 794 N N . ALA A 1 109 ? 6.853 -3.178 3.787 1.00 87.44 109 ALA A N 1
ATOM 795 C CA . ALA A 1 109 ? 7.272 -2.294 2.712 1.00 87.44 109 ALA A CA 1
ATOM 796 C C . ALA A 1 109 ? 8.747 -1.891 2.855 1.00 87.44 109 ALA A C 1
ATOM 798 O O . ALA A 1 109 ? 9.466 -1.847 1.859 1.00 87.44 109 ALA A O 1
ATOM 799 N N . ARG A 1 110 ? 9.210 -1.646 4.086 1.00 87.38 110 ARG A N 1
ATOM 800 C CA . ARG A 1 110 ? 10.608 -1.306 4.384 1.00 87.38 110 ARG A CA 1
ATOM 801 C C . ARG A 1 110 ? 11.575 -2.437 4.065 1.00 87.38 110 ARG A C 1
ATOM 803 O O . ARG A 1 110 ? 12.643 -2.180 3.524 1.00 87.38 110 ARG A O 1
ATOM 810 N N . VAL A 1 111 ? 11.226 -3.671 4.415 1.00 78.88 111 VAL A N 1
ATOM 811 C CA . VAL A 1 111 ? 12.140 -4.801 4.212 1.00 78.88 111 VAL A CA 1
ATOM 812 C C . VAL A 1 111 ? 12.032 -5.355 2.800 1.00 78.88 111 VAL A C 1
ATOM 814 O O . VAL A 1 111 ? 13.047 -5.576 2.149 1.00 78.88 111 VAL A O 1
ATOM 817 N N . THR A 1 112 ? 10.809 -5.555 2.314 1.00 80.38 112 THR A N 1
ATOM 818 C CA . THR A 1 112 ? 10.572 -6.168 1.012 1.00 80.38 112 THR A CA 1
ATOM 819 C C . THR A 1 112 ? 10.593 -5.108 -0.077 1.00 80.38 112 THR A C 1
ATOM 821 O O . THR A 1 112 ? 11.560 -5.051 -0.821 1.00 80.38 112 THR A O 1
ATOM 824 N N . LEU A 1 113 ? 9.590 -4.226 -0.162 1.00 81.31 113 LEU A N 1
ATOM 825 C CA . LEU A 1 113 ? 9.429 -3.331 -1.323 1.00 81.31 113 LEU A CA 1
ATOM 826 C C . LEU A 1 113 ? 10.614 -2.379 -1.548 1.00 81.31 113 LEU A C 1
ATOM 828 O O . LEU A 1 113 ? 10.968 -2.114 -2.695 1.00 81.31 113 LEU A O 1
ATOM 832 N N . GLU A 1 114 ? 11.223 -1.866 -0.480 1.00 81.12 114 GLU A N 1
ATOM 833 C CA . GLU A 1 114 ? 12.408 -1.000 -0.566 1.00 81.12 114 GLU A CA 1
ATOM 834 C C . GLU A 1 114 ? 13.724 -1.782 -0.680 1.00 81.12 114 GLU A C 1
ATOM 836 O O . GLU A 1 114 ? 14.711 -1.240 -1.174 1.00 81.12 114 GLU A O 1
ATOM 841 N N . GLY A 1 115 ? 13.736 -3.056 -0.275 1.00 73.75 115 GLY A N 1
ATOM 842 C CA . GLY A 1 115 ? 14.871 -3.964 -0.447 1.00 73.75 115 GLY A CA 1
ATOM 843 C C . GLY A 1 115 ? 15.013 -4.518 -1.869 1.00 73.75 115 GLY A C 1
ATOM 844 O O . GLY A 1 115 ? 16.071 -5.047 -2.214 1.00 73.75 115 GLY A O 1
ATOM 845 N N . LEU A 1 116 ? 13.979 -4.380 -2.709 1.00 75.88 116 LEU A N 1
ATOM 846 C CA . LEU A 1 116 ? 13.987 -4.828 -4.103 1.00 75.88 116 LEU A CA 1
ATOM 847 C C . LEU A 1 116 ? 15.017 -4.034 -4.926 1.00 75.88 116 LEU A C 1
ATOM 849 O O . LEU A 1 116 ? 14.819 -2.865 -5.269 1.00 75.88 116 LEU A O 1
ATOM 853 N N . LYS A 1 117 ? 16.124 -4.694 -5.278 1.00 75.69 117 LYS A N 1
ATOM 854 C CA . LYS A 1 117 ? 17.179 -4.154 -6.146 1.00 75.69 117 LYS A CA 1
ATOM 855 C C . LYS A 1 117 ? 16.818 -4.348 -7.613 1.00 75.69 117 LYS A C 1
ATOM 857 O O . LYS A 1 117 ? 17.319 -5.248 -8.277 1.00 75.69 117 LYS A O 1
ATOM 862 N N . TRP A 1 118 ? 15.950 -3.483 -8.121 1.00 74.19 118 TRP A N 1
ATOM 863 C CA . TRP A 1 118 ? 15.458 -3.552 -9.501 1.00 74.19 118 TRP A CA 1
ATOM 864 C C . TRP A 1 118 ? 16.539 -3.431 -10.585 1.00 74.19 118 TRP A C 1
ATOM 866 O O . TRP A 1 118 ? 16.315 -3.859 -11.718 1.00 74.19 118 TRP A O 1
ATOM 876 N N . ASP A 1 119 ? 17.707 -2.897 -10.230 1.00 69.69 119 ASP A N 1
ATOM 877 C CA . ASP A 1 119 ? 18.849 -2.731 -11.131 1.00 69.69 119 ASP A CA 1
ATOM 878 C C . ASP A 1 119 ? 19.795 -3.948 -11.147 1.00 69.69 119 ASP A C 1
ATOM 880 O O . ASP A 1 119 ? 20.762 -3.951 -11.906 1.00 69.69 119 ASP A O 1
ATOM 884 N N . ASP A 1 120 ? 19.543 -4.986 -10.336 1.00 69.31 120 ASP A N 1
ATOM 885 C CA . ASP A 1 120 ? 20.358 -6.205 -10.324 1.00 69.31 120 ASP A CA 1
ATOM 886 C C . ASP A 1 120 ? 19.971 -7.132 -11.497 1.00 69.31 120 ASP A C 1
ATOM 888 O O . ASP A 1 120 ? 18.847 -7.646 -11.545 1.00 69.31 120 ASP A O 1
ATOM 892 N N . PRO A 1 121 ? 20.867 -7.370 -12.475 1.00 65.00 121 PRO A N 1
ATOM 893 C CA . PRO A 1 121 ? 20.543 -8.172 -13.647 1.00 65.00 121 PRO A CA 1
ATOM 894 C C . PRO A 1 121 ? 20.529 -9.686 -13.378 1.00 65.00 121 PRO A C 1
ATOM 896 O O . PRO A 1 121 ? 20.084 -10.427 -14.259 1.00 65.00 121 PRO A O 1
ATOM 899 N N . PHE A 1 122 ? 20.994 -10.158 -12.214 1.00 63.84 122 PHE A N 1
ATOM 900 C CA . PHE A 1 122 ? 21.205 -11.586 -11.949 1.00 63.84 122 PHE A CA 1
ATOM 901 C C . PHE A 1 122 ? 20.082 -12.263 -11.151 1.00 63.84 122 PHE A C 1
ATOM 903 O O . PHE A 1 122 ? 19.975 -13.485 -11.214 1.00 63.84 122 PHE A O 1
ATOM 910 N N . ASP A 1 123 ? 19.213 -11.507 -10.467 1.00 71.56 123 ASP A N 1
ATOM 911 C CA . ASP A 1 123 ? 18.228 -12.068 -9.520 1.00 71.56 123 ASP A CA 1
ATOM 912 C C . ASP A 1 123 ? 16.753 -11.824 -9.904 1.00 71.56 123 ASP A C 1
ATOM 914 O O . ASP A 1 123 ? 15.856 -11.685 -9.071 1.00 71.56 123 ASP A O 1
ATOM 918 N N . LYS A 1 124 ? 16.476 -11.760 -11.210 1.00 75.19 124 LYS A N 1
ATOM 919 C CA . LYS A 1 124 ? 15.171 -11.331 -11.753 1.00 75.19 124 LYS A CA 1
ATOM 920 C C . LYS A 1 124 ? 13.989 -12.189 -11.283 1.00 75.19 124 LYS A C 1
ATOM 922 O O . LYS A 1 124 ? 12.900 -11.673 -11.031 1.00 75.19 124 LYS A O 1
ATOM 927 N N . THR A 1 125 ? 14.185 -13.503 -11.171 1.00 79.38 125 THR A N 1
ATOM 928 C CA . THR A 1 125 ? 13.123 -14.448 -10.782 1.00 79.38 125 THR A CA 1
ATOM 929 C C . THR A 1 125 ? 12.744 -14.297 -9.313 1.00 79.38 125 THR A C 1
ATOM 931 O O . THR A 1 125 ? 11.557 -14.249 -8.984 1.00 79.38 125 THR A O 1
ATOM 934 N N . HIS A 1 126 ? 13.739 -14.190 -8.435 1.00 80.25 126 HIS A N 1
ATOM 935 C CA . HIS A 1 126 ? 13.523 -13.996 -7.007 1.00 80.25 126 HIS A CA 1
ATOM 936 C C . HIS A 1 126 ? 12.909 -12.619 -6.737 1.00 80.25 126 HIS A C 1
ATOM 938 O O . HIS A 1 126 ? 11.862 -12.546 -6.096 1.00 80.25 126 HIS A O 1
ATOM 944 N N . LEU A 1 127 ? 13.454 -11.560 -7.348 1.00 80.62 127 LEU A N 1
ATOM 945 C CA . LEU A 1 127 ? 12.920 -10.197 -7.282 1.00 80.62 127 LEU A CA 1
ATOM 946 C C . LEU A 1 127 ? 11.430 -10.147 -7.650 1.00 80.62 127 LEU A C 1
ATOM 948 O O . LEU A 1 127 ? 10.612 -9.577 -6.927 1.00 80.62 127 LEU A O 1
ATOM 952 N N . ARG A 1 128 ? 11.055 -10.805 -8.753 1.00 82.25 128 ARG A N 1
ATOM 953 C CA . ARG A 1 128 ? 9.656 -10.939 -9.170 1.00 82.25 128 ARG A CA 1
ATOM 954 C C . ARG A 1 128 ? 8.820 -11.688 -8.138 1.00 82.25 128 ARG A C 1
ATOM 956 O O . ARG A 1 128 ? 7.694 -11.278 -7.861 1.00 82.25 128 ARG A O 1
ATOM 963 N N . SER A 1 129 ? 9.325 -12.802 -7.613 1.00 83.88 129 SER A N 1
ATOM 964 C CA . SER A 1 129 ? 8.590 -13.612 -6.638 1.00 83.88 129 SER A CA 1
ATOM 965 C C . SER A 1 129 ? 8.311 -12.838 -5.346 1.00 83.88 129 SER A C 1
ATOM 967 O O . SER A 1 129 ? 7.187 -12.884 -4.843 1.00 83.88 129 SER A O 1
ATOM 969 N N . GLU A 1 130 ? 9.279 -12.048 -4.880 1.00 83.69 130 GLU A N 1
ATOM 970 C CA . GLU A 1 130 ? 9.138 -11.171 -3.719 1.00 83.69 130 GLU A CA 1
ATOM 971 C C . GLU A 1 130 ? 8.150 -10.035 -3.997 1.00 83.69 130 GLU A C 1
ATOM 973 O O . GLU A 1 130 ? 7.254 -9.787 -3.191 1.00 83.69 130 GLU A O 1
ATOM 978 N N . ALA A 1 131 ? 8.220 -9.403 -5.174 1.00 86.00 131 ALA A N 1
ATOM 979 C CA . ALA A 1 131 ? 7.260 -8.376 -5.579 1.00 86.00 131 ALA A CA 1
ATOM 980 C C . ALA A 1 131 ? 5.818 -8.914 -5.643 1.00 86.00 131 ALA A C 1
ATOM 982 O O . ALA A 1 131 ? 4.891 -8.288 -5.126 1.00 86.00 131 ALA A O 1
ATOM 983 N N . LEU A 1 132 ? 5.612 -10.101 -6.226 1.00 88.12 132 LEU A N 1
ATOM 984 C CA . LEU A 1 132 ? 4.297 -10.748 -6.288 1.00 88.12 132 LEU A CA 1
ATOM 985 C C . LEU A 1 132 ? 3.774 -11.119 -4.900 1.00 88.12 132 LEU A C 1
ATOM 987 O O . LEU A 1 132 ? 2.601 -10.875 -4.600 1.00 88.12 132 LEU A O 1
ATOM 991 N N . ARG A 1 133 ? 4.638 -11.680 -4.044 1.00 86.75 133 ARG A N 1
ATOM 992 C CA . ARG A 1 133 ? 4.293 -11.967 -2.647 1.00 86.75 133 ARG A CA 1
ATOM 993 C C . ARG A 1 133 ? 3.870 -10.686 -1.943 1.00 86.75 133 ARG A C 1
ATOM 995 O O . ARG A 1 133 ? 2.859 -10.690 -1.240 1.00 86.75 133 ARG A O 1
ATOM 1002 N N . ALA A 1 134 ? 4.563 -9.585 -2.223 1.00 87.38 134 ALA A N 1
ATOM 1003 C CA . ALA A 1 134 ? 4.281 -8.322 -1.584 1.00 87.38 134 ALA A CA 1
ATOM 1004 C C . ALA A 1 134 ? 2.959 -7.687 -2.001 1.00 87.38 134 ALA A C 1
ATOM 1006 O O . ALA A 1 134 ? 2.169 -7.274 -1.150 1.00 87.38 134 ALA A O 1
ATOM 1007 N N . ILE A 1 135 ? 2.673 -7.679 -3.301 1.00 91.38 135 ILE A N 1
ATOM 1008 C CA . ILE A 1 135 ? 1.376 -7.241 -3.827 1.00 91.38 135 ILE A CA 1
ATOM 1009 C C . ILE A 1 135 ? 0.253 -8.092 -3.226 1.00 91.38 135 ILE A C 1
ATOM 1011 O O . ILE A 1 135 ? -0.789 -7.568 -2.828 1.00 91.38 135 ILE A O 1
ATOM 1015 N N . ASN A 1 136 ? 0.455 -9.409 -3.127 1.00 90.06 136 ASN A N 1
ATOM 1016 C CA . ASN A 1 136 ? -0.554 -10.300 -2.572 1.00 90.06 136 ASN A CA 1
ATOM 1017 C C . ASN A 1 136 ? -0.783 -10.064 -1.072 1.00 90.06 136 ASN A C 1
ATOM 1019 O O . ASN A 1 136 ? -1.937 -10.045 -0.648 1.00 90.06 136 ASN A O 1
ATOM 1023 N N . PHE A 1 137 ? 0.276 -9.833 -0.293 1.00 89.94 137 PHE A N 1
ATOM 1024 C CA . PHE A 1 137 ? 0.167 -9.446 1.114 1.00 89.94 137 PHE A CA 1
ATOM 1025 C C . PHE A 1 137 ? -0.666 -8.166 1.276 1.00 89.94 137 PHE A C 1
ATOM 1027 O O . PHE A 1 137 ? -1.656 -8.169 2.008 1.00 89.94 137 PHE A O 1
ATOM 1034 N N . LEU A 1 138 ? -0.344 -7.106 0.525 1.00 92.56 138 LEU A N 1
ATOM 1035 C CA . LEU A 1 138 ? -1.094 -5.845 0.569 1.00 92.56 138 LEU A CA 1
ATOM 1036 C C . LEU A 1 138 ? -2.567 -6.043 0.197 1.00 92.56 138 LEU A C 1
ATOM 1038 O O . LEU A 1 138 ? -3.457 -5.508 0.854 1.00 92.56 138 LEU A O 1
ATOM 1042 N N . LYS A 1 139 ? -2.838 -6.846 -0.838 1.00 92.44 139 LYS A N 1
ATOM 1043 C CA . LYS A 1 139 ? -4.201 -7.181 -1.268 1.00 92.44 139 LYS A CA 1
ATOM 1044 C C . LYS A 1 139 ? -5.005 -7.848 -0.150 1.00 92.44 139 LYS A C 1
ATOM 1046 O O . LYS A 1 139 ? -6.191 -7.561 -0.014 1.00 92.44 139 LYS A O 1
ATOM 1051 N N . VAL A 1 140 ? -4.389 -8.748 0.617 1.00 87.88 140 VAL A N 1
ATOM 1052 C CA . VAL A 1 140 ? -5.038 -9.420 1.754 1.00 87.88 140 VAL A CA 1
ATOM 1053 C C . VAL A 1 140 ? -5.269 -8.436 2.895 1.00 87.88 140 VAL A C 1
ATOM 1055 O O . VAL A 1 140 ? -6.409 -8.291 3.325 1.00 87.88 140 VAL A O 1
ATOM 1058 N N . ALA A 1 141 ? -4.240 -7.688 3.299 1.00 89.06 141 ALA A N 1
ATOM 1059 C CA . ALA A 1 141 ? -4.340 -6.716 4.387 1.00 89.06 141 ALA A CA 1
ATOM 1060 C C . ALA A 1 141 ? -5.451 -5.676 4.142 1.00 89.06 141 ALA A C 1
ATOM 1062 O O . ALA A 1 141 ? -6.259 -5.403 5.026 1.00 89.06 141 ALA A O 1
ATOM 1063 N N . VAL A 1 142 ? -5.562 -5.156 2.913 1.00 92.31 142 VAL A N 1
ATOM 1064 C CA . VAL A 1 142 ? -6.615 -4.194 2.539 1.00 92.31 142 VAL A CA 1
ATOM 1065 C C . VAL A 1 142 ? -8.010 -4.821 2.542 1.00 92.31 142 VAL A C 1
ATOM 1067 O O . VAL A 1 142 ? -8.974 -4.153 2.903 1.00 92.31 142 VAL A O 1
ATOM 1070 N N . LYS A 1 143 ? -8.157 -6.091 2.142 1.00 90.19 143 LYS A N 1
ATOM 1071 C CA . LYS A 1 143 ? -9.459 -6.776 2.208 1.00 90.19 143 LYS A CA 1
ATOM 1072 C C . LYS A 1 143 ? -9.914 -6.992 3.647 1.00 90.19 143 LYS A C 1
ATOM 1074 O O . LYS A 1 143 ? -11.103 -6.872 3.923 1.00 90.19 143 LYS A O 1
ATOM 1079 N N . GLU A 1 144 ? -8.986 -7.345 4.530 1.00 87.19 144 GLU A N 1
ATOM 1080 C CA . GLU A 1 144 ? -9.285 -7.668 5.925 1.00 87.19 144 GLU A CA 1
ATOM 1081 C C . GLU A 1 144 ? -9.485 -6.428 6.795 1.00 87.19 144 GLU A C 1
ATOM 1083 O O . GLU A 1 144 ? -10.278 -6.451 7.734 1.00 87.19 144 GLU A O 1
ATOM 1088 N N . THR A 1 145 ? -8.750 -5.351 6.526 1.00 91.06 145 THR A N 1
ATOM 1089 C CA . THR A 1 145 ? -8.825 -4.099 7.287 1.00 91.06 145 THR A CA 1
ATOM 1090 C C . THR A 1 145 ? -8.757 -2.910 6.329 1.00 91.06 145 THR A C 1
ATOM 1092 O O . THR A 1 145 ? -7.718 -2.260 6.216 1.00 91.06 145 THR A O 1
ATOM 1095 N N . PRO A 1 146 ? -9.853 -2.609 5.613 1.00 93.00 146 PRO A N 1
ATOM 1096 C CA . PRO A 1 146 ? -9.892 -1.535 4.622 1.00 93.00 146 PRO A CA 1
ATOM 1097 C C . PRO A 1 146 ? -9.465 -0.168 5.164 1.00 93.00 146 PRO A C 1
ATOM 1099 O O . PRO A 1 146 ? -8.758 0.583 4.488 1.00 93.00 146 PRO A O 1
ATOM 1102 N N . GLU A 1 147 ? -9.857 0.145 6.400 1.00 93.94 147 GLU A N 1
ATOM 1103 C CA . GLU A 1 147 ? -9.601 1.426 7.061 1.00 93.94 147 GLU A CA 1
ATOM 1104 C C . GLU A 1 147 ? -8.101 1.705 7.236 1.00 93.94 147 GLU A C 1
ATOM 1106 O O . GLU A 1 147 ? -7.700 2.864 7.347 1.00 93.94 147 GLU A O 1
ATOM 1111 N N . VAL A 1 148 ? -7.248 0.671 7.162 1.00 94.56 148 VAL A N 1
ATOM 1112 C CA . VAL A 1 148 ? -5.787 0.817 7.225 1.00 94.56 148 VAL A CA 1
ATOM 1113 C C . VAL A 1 148 ? -5.245 1.734 6.131 1.00 94.56 148 VAL A C 1
ATOM 1115 O O . VAL A 1 148 ? -4.238 2.404 6.336 1.00 94.56 148 VAL A O 1
ATOM 1118 N N . LEU A 1 149 ? -5.921 1.828 4.980 1.00 95.38 149 LEU A N 1
ATOM 1119 C CA . LEU A 1 149 ? -5.521 2.736 3.903 1.00 95.38 149 LEU A CA 1
ATOM 1120 C C . LEU A 1 149 ? -5.586 4.203 4.337 1.00 95.38 149 LEU A C 1
ATOM 1122 O O . LEU A 1 149 ? -4.745 5.001 3.920 1.00 95.38 149 LEU A O 1
ATOM 1126 N N . LEU A 1 150 ? -6.557 4.546 5.186 1.00 95.50 150 LEU A N 1
ATOM 1127 C CA . LEU A 1 150 ? -6.759 5.890 5.723 1.00 95.50 150 LEU A CA 1
ATOM 1128 C C . LEU A 1 150 ? -5.936 6.162 6.984 1.00 95.50 150 LEU A C 1
ATOM 1130 O O . LEU A 1 150 ? -5.859 7.315 7.407 1.00 95.50 150 LEU A O 1
ATOM 1134 N N . ALA A 1 151 ? -5.313 5.135 7.569 1.00 93.81 151 ALA A N 1
ATOM 1135 C CA . ALA A 1 151 ? -4.562 5.267 8.806 1.00 93.81 151 ALA A CA 1
ATOM 1136 C C . ALA A 1 151 ? -3.416 6.278 8.655 1.00 93.81 151 ALA A C 1
ATOM 1138 O O . ALA A 1 151 ? -2.592 6.208 7.734 1.00 93.81 151 ALA A O 1
ATOM 1139 N N . THR A 1 152 ? -3.373 7.232 9.576 1.00 93.31 152 THR A N 1
ATOM 1140 C CA . THR A 1 152 ? -2.282 8.190 9.745 1.00 93.31 152 THR A CA 1
ATOM 1141 C C . THR A 1 152 ? -1.394 7.736 10.901 1.00 93.31 152 THR A C 1
ATOM 1143 O O . THR A 1 152 ? -1.676 6.754 11.585 1.00 93.31 152 THR A O 1
ATOM 1146 N N . SER A 1 153 ? -0.258 8.399 11.091 1.00 88.81 153 SER A N 1
ATOM 1147 C CA . SER A 1 153 ? 0.599 8.125 12.247 1.00 88.81 153 SER A CA 1
ATOM 1148 C C . SER A 1 153 ? 1.058 9.417 12.868 1.00 88.81 153 SER A C 1
ATOM 1150 O O . SER A 1 153 ? 1.299 10.399 12.161 1.00 88.81 153 SER A O 1
ATOM 1152 N N . GLU A 1 154 ? 1.229 9.384 14.183 1.00 88.12 154 GLU A N 1
ATOM 1153 C CA . GLU A 1 154 ? 1.865 10.479 14.888 1.00 88.12 154 GLU A CA 1
ATOM 1154 C C . GLU A 1 154 ? 3.320 10.628 14.418 1.00 88.12 154 GLU A C 1
ATOM 1156 O O . GLU A 1 154 ? 3.999 9.626 14.150 1.00 88.12 154 GLU A O 1
ATOM 1161 N N . PRO A 1 155 ? 3.818 11.868 14.296 1.00 83.94 155 PRO A N 1
ATOM 1162 C CA . PRO A 1 155 ? 5.200 12.125 13.904 1.00 83.94 155 PRO A CA 1
ATOM 1163 C C . PRO A 1 155 ? 6.173 11.397 14.841 1.00 83.94 155 PRO A C 1
ATOM 1165 O O . PRO A 1 155 ? 6.021 11.429 16.059 1.00 83.94 155 PRO A O 1
ATOM 1168 N N . GLY A 1 156 ? 7.185 10.749 14.264 1.00 82.81 156 GLY A N 1
ATOM 1169 C CA . GLY A 1 156 ? 8.172 9.977 15.025 1.00 82.81 156 GLY A CA 1
ATOM 1170 C C . GLY A 1 156 ? 7.725 8.565 15.416 1.00 82.81 156 GLY A C 1
ATOM 1171 O O . GLY A 1 156 ? 8.515 7.841 16.011 1.00 82.81 156 GLY A O 1
ATOM 1172 N N . THR A 1 157 ? 6.505 8.142 15.053 1.00 87.38 157 THR A N 1
ATOM 1173 C CA . THR A 1 157 ? 6.070 6.737 15.200 1.00 87.38 157 THR A CA 1
ATOM 1174 C C . THR A 1 157 ? 6.839 5.810 14.261 1.00 87.38 157 THR A C 1
ATOM 1176 O O . THR A 1 157 ? 7.195 4.699 14.645 1.00 87.38 157 THR A O 1
ATOM 1179 N N . TYR A 1 158 ? 7.090 6.285 13.040 1.00 90.25 158 TYR A N 1
ATOM 1180 C CA . TYR A 1 158 ? 7.807 5.576 11.989 1.00 90.25 158 TYR A CA 1
ATOM 1181 C C . TYR A 1 158 ? 8.915 6.477 11.440 1.00 90.25 158 TYR A C 1
ATOM 1183 O O . TYR A 1 158 ? 8.652 7.625 11.079 1.00 90.25 158 TYR A O 1
ATOM 1191 N N . LEU A 1 159 ? 10.141 5.968 11.348 1.00 87.31 159 LEU A N 1
ATOM 1192 C CA . LEU A 1 159 ? 11.320 6.737 10.939 1.00 87.31 159 LEU A CA 1
ATOM 1193 C C . LEU A 1 159 ? 11.248 7.200 9.473 1.00 87.31 159 LEU A C 1
ATOM 1195 O O . LEU A 1 159 ? 11.755 8.268 9.135 1.00 87.31 159 LEU A O 1
ATOM 1199 N N . PHE A 1 160 ? 10.592 6.422 8.604 1.00 86.38 160 PHE A N 1
ATOM 1200 C CA . PHE A 1 160 ? 10.559 6.641 7.146 1.00 86.38 160 PHE A CA 1
ATOM 1201 C C . PHE A 1 160 ? 9.182 6.992 6.584 1.00 86.38 160 PHE A C 1
ATOM 1203 O O . PHE A 1 160 ? 8.940 6.869 5.377 1.00 86.38 160 PHE A O 1
ATOM 1210 N N . ARG A 1 161 ? 8.258 7.405 7.451 1.00 88.62 161 ARG A N 1
ATOM 1211 C CA . ARG A 1 161 ? 6.889 7.738 7.064 1.00 88.62 161 ARG A CA 1
ATOM 1212 C C . ARG A 1 161 ? 6.411 8.978 7.804 1.00 88.62 161 ARG A C 1
ATOM 1214 O O . ARG A 1 161 ? 6.687 9.145 8.989 1.00 88.62 161 ARG A O 1
ATOM 1221 N N . GLY A 1 162 ? 5.685 9.838 7.096 1.00 88.00 162 GLY A N 1
ATOM 1222 C CA . GLY A 1 162 ? 5.080 11.023 7.681 1.00 88.00 162 GLY A CA 1
ATOM 1223 C C . GLY A 1 162 ? 3.685 10.750 8.247 1.00 88.00 162 GLY A C 1
ATOM 1224 O O . GLY A 1 162 ? 3.331 9.628 8.629 1.00 88.00 162 GLY A O 1
ATOM 1225 N N . ARG A 1 163 ? 2.890 11.821 8.319 1.00 92.38 163 ARG A N 1
ATOM 1226 C CA . ARG A 1 163 ? 1.522 11.807 8.864 1.00 92.38 163 ARG A CA 1
ATOM 1227 C C . ARG A 1 163 ? 0.458 11.521 7.808 1.00 92.38 163 ARG A C 1
ATOM 1229 O O . ARG A 1 163 ? -0.716 11.417 8.149 1.00 92.38 163 ARG A O 1
ATOM 1236 N N . GLU A 1 164 ? 0.844 11.437 6.540 1.00 92.12 164 GLU A N 1
ATOM 1237 C CA . GLU A 1 164 ? -0.059 11.129 5.443 1.00 92.12 164 GLU A CA 1
ATOM 1238 C C . GLU A 1 164 ? -0.810 9.804 5.680 1.00 92.12 164 GLU A C 1
ATOM 1240 O O . GLU A 1 164 ? -0.278 8.890 6.317 1.00 92.12 164 GLU A O 1
ATOM 1245 N N . PRO A 1 165 ? -2.045 9.668 5.170 1.00 94.62 165 PRO A N 1
ATOM 1246 C CA . PRO A 1 165 ? -2.709 8.383 5.019 1.00 94.62 165 PRO A CA 1
ATOM 1247 C C . PRO A 1 165 ? -1.802 7.328 4.381 1.00 94.62 165 PRO A C 1
ATOM 1249 O O . PRO A 1 165 ? -1.069 7.610 3.431 1.00 94.62 165 PRO A O 1
ATOM 1252 N N . LEU A 1 166 ? -1.872 6.090 4.875 1.00 95.06 166 LEU A N 1
ATOM 1253 C CA . LEU A 1 166 ? -0.991 5.000 4.448 1.00 95.06 166 LEU A CA 1
ATOM 1254 C C . LEU A 1 166 ? -1.012 4.764 2.938 1.00 95.06 166 LEU A C 1
ATOM 1256 O O . LEU A 1 166 ? 0.039 4.481 2.360 1.00 95.06 166 LEU A O 1
ATOM 1260 N N . TRP A 1 167 ? -2.169 4.936 2.296 1.00 95.19 167 TRP A N 1
ATOM 1261 C CA . TRP A 1 167 ? -2.299 4.788 0.848 1.00 95.19 167 TRP A CA 1
ATOM 1262 C C . TRP A 1 167 ? -1.347 5.714 0.067 1.00 95.19 167 TRP A C 1
ATOM 1264 O O . TRP A 1 167 ? -0.753 5.270 -0.916 1.00 95.19 167 TRP A O 1
ATOM 1274 N N . MET A 1 168 ? -1.127 6.952 0.536 1.00 93.31 168 MET A N 1
ATOM 1275 C CA . MET A 1 168 ? -0.226 7.917 -0.113 1.00 93.31 168 MET A CA 1
ATOM 1276 C C . MET A 1 168 ? 1.242 7.508 -0.016 1.00 93.31 168 MET A C 1
ATOM 1278 O O . MET A 1 168 ? 2.043 7.905 -0.855 1.00 93.31 168 MET A O 1
ATOM 1282 N 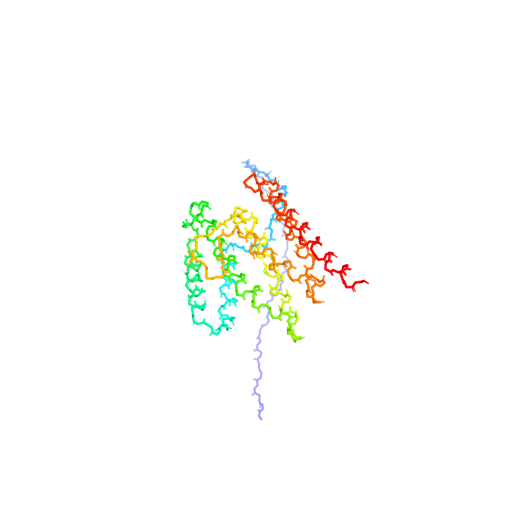N . TRP A 1 169 ? 1.598 6.695 0.977 1.00 93.19 169 TRP A N 1
ATOM 1283 C CA . TRP A 1 169 ? 2.960 6.201 1.147 1.00 93.19 169 TRP A CA 1
ATOM 1284 C C . TRP A 1 169 ? 3.196 4.879 0.402 1.00 93.19 169 TRP A C 1
ATOM 1286 O O . TRP A 1 169 ? 4.263 4.676 -0.180 1.00 93.19 169 TRP A O 1
ATOM 1296 N N . ILE A 1 170 ? 2.206 3.979 0.380 1.00 94.31 170 ILE A N 1
ATOM 1297 C CA . ILE A 1 170 ? 2.367 2.626 -0.175 1.00 94.31 170 ILE A CA 1
ATOM 1298 C C . ILE A 1 170 ? 2.082 2.541 -1.680 1.00 94.31 170 ILE A C 1
ATOM 1300 O O . ILE A 1 170 ? 2.816 1.863 -2.399 1.00 94.31 170 ILE A O 1
ATOM 1304 N N . PHE A 1 171 ? 1.069 3.243 -2.200 1.00 94.31 171 PHE A N 1
ATOM 1305 C CA . PHE A 1 171 ? 0.709 3.150 -3.622 1.00 94.31 171 PHE A CA 1
ATOM 1306 C C . PHE A 1 171 ? 1.799 3.635 -4.574 1.00 94.31 171 PHE A C 1
ATOM 1308 O O . PHE A 1 171 ? 2.032 2.935 -5.559 1.00 94.31 171 PHE A O 1
ATOM 1315 N N . PRO A 1 172 ? 2.526 4.738 -4.305 1.00 90.88 172 PRO A N 1
ATOM 1316 C CA . PRO A 1 172 ? 3.627 5.137 -5.173 1.00 90.88 172 PRO A CA 1
ATOM 1317 C C . PRO A 1 172 ? 4.705 4.053 -5.265 1.00 90.88 172 PRO A C 1
ATOM 1319 O O . PRO A 1 172 ? 5.249 3.823 -6.339 1.00 90.88 172 PRO A O 1
ATOM 1322 N N . LYS A 1 173 ? 4.984 3.335 -4.167 1.00 90.56 173 LYS A N 1
ATOM 1323 C CA . LYS A 1 173 ? 5.962 2.234 -4.150 1.00 90.56 173 LYS A CA 1
ATOM 1324 C C . LYS A 1 173 ? 5.492 1.060 -5.005 1.00 90.56 173 LYS A C 1
ATOM 1326 O O . LYS A 1 173 ? 6.292 0.492 -5.741 1.00 90.56 173 LYS A O 1
ATOM 1331 N N . VAL A 1 174 ? 4.197 0.737 -4.947 1.00 91.62 174 VAL A N 1
ATOM 1332 C CA . VAL A 1 174 ? 3.599 -0.309 -5.787 1.00 91.62 174 VAL A CA 1
ATOM 1333 C C . VAL A 1 174 ? 3.615 0.090 -7.262 1.00 91.62 174 VAL A C 1
ATOM 1335 O O . VAL A 1 174 ? 4.072 -0.679 -8.100 1.00 91.62 174 VAL A O 1
ATOM 1338 N N . LEU A 1 175 ? 3.174 1.307 -7.584 1.00 90.00 175 LEU A N 1
ATOM 1339 C CA . LEU A 1 175 ? 3.124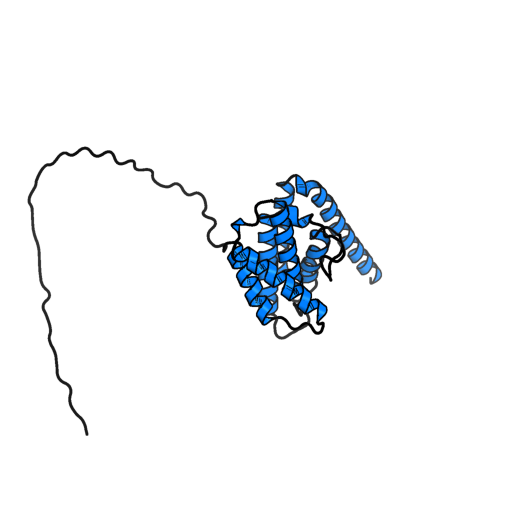 1.814 -8.956 1.00 90.00 175 LEU A CA 1
ATOM 1340 C C . LEU A 1 175 ? 4.518 1.974 -9.567 1.00 90.00 175 LEU A C 1
ATOM 1342 O O . LEU A 1 175 ? 4.694 1.684 -10.747 1.00 90.00 175 LEU A O 1
ATOM 1346 N N . LYS A 1 176 ? 5.526 2.351 -8.769 1.00 86.44 176 LYS A N 1
ATOM 1347 C CA . LYS A 1 176 ? 6.923 2.448 -9.215 1.00 86.44 176 LYS A CA 1
ATOM 1348 C C . LYS A 1 176 ? 7.421 1.141 -9.837 1.00 86.44 176 LYS A C 1
ATOM 1350 O O . LYS A 1 176 ? 8.233 1.191 -10.755 1.00 86.44 176 LYS A O 1
ATOM 1355 N N . MET A 1 177 ? 6.910 -0.012 -9.395 1.00 85.38 177 MET A N 1
ATOM 1356 C CA . MET A 1 177 ? 7.286 -1.309 -9.963 1.00 85.38 177 MET A CA 1
ATOM 1357 C C . MET A 1 177 ? 6.971 -1.414 -11.461 1.00 85.38 177 MET A C 1
ATOM 1359 O O . MET A 1 177 ? 7.709 -2.082 -12.175 1.00 85.38 177 MET A O 1
ATOM 1363 N N . LEU A 1 178 ? 5.937 -0.721 -11.958 1.00 84.06 178 LEU A N 1
ATOM 1364 C CA . LEU A 1 178 ? 5.593 -0.688 -13.385 1.00 84.06 178 LEU A CA 1
ATOM 1365 C C . LEU A 1 178 ? 6.672 -0.004 -14.235 1.00 84.06 178 LEU A C 1
ATOM 1367 O O . LEU A 1 178 ? 6.833 -0.349 -15.401 1.00 84.06 178 LEU A O 1
ATOM 1371 N N . GLY A 1 179 ? 7.434 0.926 -13.655 1.00 79.31 179 GLY A N 1
ATOM 1372 C CA . GLY A 1 179 ? 8.465 1.687 -14.362 1.00 79.31 179 GLY A CA 1
ATOM 1373 C C . GLY A 1 179 ? 9.735 0.897 -14.694 1.00 79.31 179 GLY A C 1
ATOM 1374 O O . GLY A 1 179 ? 10.581 1.395 -15.431 1.00 79.31 179 GLY A O 1
ATOM 1375 N N . TYR A 1 180 ? 9.894 -0.322 -14.174 1.00 77.25 180 TYR A N 1
ATOM 1376 C CA . TYR A 1 180 ? 11.069 -1.149 -14.445 1.00 77.25 180 TYR A CA 1
ATOM 1377 C C . TYR A 1 180 ? 10.848 -2.042 -15.666 1.00 77.25 180 TYR A C 1
ATOM 1379 O O . TYR A 1 180 ? 9.807 -2.671 -15.797 1.00 77.25 180 TYR A O 1
ATOM 1387 N N . SER A 1 181 ? 11.852 -2.187 -16.535 1.00 64.88 181 SER A N 1
ATOM 1388 C CA . SER A 1 181 ? 11.769 -3.004 -17.766 1.00 64.88 181 SER A CA 1
ATOM 1389 C C . SER A 1 181 ? 11.425 -4.484 -17.529 1.00 64.88 181 SER A C 1
ATOM 1391 O O . SER A 1 181 ? 11.035 -5.199 -18.447 1.00 64.88 181 SER A O 1
ATOM 1393 N N . GLN A 1 182 ? 11.552 -4.943 -16.286 1.00 65.19 182 GLN A N 1
ATOM 1394 C CA . GLN A 1 182 ? 11.301 -6.309 -15.835 1.00 65.19 182 GLN A CA 1
ATOM 1395 C C . GLN A 1 182 ? 9.849 -6.516 -15.345 1.00 65.19 182 GLN A C 1
ATOM 1397 O O . GLN A 1 182 ? 9.507 -7.590 -14.854 1.00 65.19 182 GLN A O 1
ATOM 1402 N N . SER A 1 183 ? 8.991 -5.493 -15.465 1.00 61.25 183 SER A N 1
ATOM 1403 C CA . SER A 1 183 ? 7.656 -5.414 -14.855 1.00 61.25 183 SER A CA 1
ATOM 1404 C C . SER A 1 183 ? 6.502 -5.938 -15.711 1.00 61.25 183 SER A C 1
ATOM 1406 O O . SER A 1 183 ? 5.364 -5.927 -15.240 1.00 61.25 183 SER A O 1
ATOM 1408 N N . ILE A 1 184 ? 6.764 -6.412 -16.937 1.00 61.12 184 ILE A N 1
ATOM 1409 C CA . ILE A 1 184 ? 5.720 -6.816 -17.902 1.00 61.12 184 ILE A CA 1
ATOM 1410 C C . ILE A 1 184 ? 4.725 -7.803 -17.270 1.00 61.12 184 ILE A C 1
ATOM 1412 O O . ILE A 1 184 ? 3.516 -7.663 -17.435 1.00 61.12 184 ILE A O 1
ATOM 1416 N N . ASP A 1 185 ? 5.220 -8.717 -16.435 1.00 72.44 185 ASP A N 1
ATOM 1417 C CA . ASP A 1 185 ? 4.381 -9.709 -15.762 1.00 72.44 185 ASP A CA 1
ATOM 1418 C C . ASP A 1 185 ? 3.849 -9.271 -14.380 1.00 72.44 185 ASP A C 1
ATOM 1420 O O . ASP A 1 185 ? 3.044 -9.977 -13.770 1.00 72.44 185 ASP A O 1
ATOM 1424 N N . LEU A 1 186 ? 4.284 -8.118 -13.860 1.00 84.75 186 LEU A N 1
ATOM 1425 C CA . LEU A 1 186 ? 3.765 -7.521 -12.622 1.00 84.75 186 LEU A CA 1
ATOM 1426 C C . LEU A 1 186 ? 2.538 -6.645 -12.876 1.00 84.75 186 LEU A C 1
ATOM 1428 O O . LEU A 1 186 ? 1.730 -6.470 -11.965 1.00 84.75 186 LEU A O 1
ATOM 1432 N N . ALA A 1 187 ? 2.365 -6.139 -14.099 1.00 88.00 187 ALA A N 1
ATOM 1433 C CA . ALA A 1 187 ? 1.252 -5.266 -14.456 1.00 88.00 187 ALA A CA 1
ATOM 1434 C C . ALA A 1 187 ? -0.111 -5.882 -14.108 1.00 88.00 187 ALA A C 1
ATOM 1436 O O . ALA A 1 187 ? -0.920 -5.235 -13.450 1.00 88.00 187 ALA A O 1
ATOM 1437 N N . SER A 1 188 ? -0.330 -7.159 -14.443 1.00 89.56 188 SER A N 1
ATOM 1438 C CA . SER A 1 188 ? -1.576 -7.865 -14.107 1.00 89.56 188 SER A CA 1
ATOM 1439 C C . SER A 1 188 ? -1.793 -8.004 -12.594 1.00 89.56 188 SER A C 1
ATOM 1441 O O . SER A 1 188 ? -2.915 -7.859 -12.111 1.00 89.56 188 SER A O 1
ATOM 1443 N N . ALA A 1 189 ? -0.730 -8.242 -11.819 1.00 91.06 189 ALA A N 1
ATOM 1444 C CA . ALA A 1 189 ? -0.835 -8.353 -10.365 1.00 91.06 189 ALA A CA 1
ATOM 1445 C C . ALA A 1 189 ? -1.139 -6.999 -9.707 1.00 91.06 189 ALA A C 1
ATOM 1447 O O . ALA A 1 189 ? -1.943 -6.932 -8.775 1.00 91.06 189 ALA A O 1
ATOM 1448 N N . ILE A 1 190 ? -0.516 -5.927 -10.202 1.00 92.56 190 ILE A N 1
ATOM 1449 C CA . ILE A 1 190 ? -0.738 -4.555 -9.736 1.00 92.56 190 ILE A CA 1
ATOM 1450 C C . ILE A 1 190 ? -2.155 -4.097 -10.092 1.00 92.56 190 ILE A C 1
ATOM 1452 O O . ILE A 1 190 ? -2.857 -3.582 -9.223 1.00 92.56 190 ILE A O 1
ATOM 1456 N N . ASP A 1 191 ? -2.610 -4.353 -11.318 1.00 92.81 191 ASP A N 1
ATOM 1457 C CA . ASP A 1 191 ? -3.986 -4.088 -11.748 1.00 92.81 191 ASP A CA 1
ATOM 1458 C C . ASP A 1 191 ? -5.002 -4.815 -10.853 1.00 92.81 191 ASP A C 1
ATOM 1460 O O . ASP A 1 191 ? -5.880 -4.190 -10.257 1.00 92.81 191 ASP A O 1
ATOM 1464 N N . ALA A 1 192 ? -4.809 -6.119 -10.627 1.00 93.56 192 ALA A N 1
ATOM 1465 C CA . ALA A 1 192 ? -5.662 -6.900 -9.734 1.00 93.56 192 ALA A CA 1
ATOM 1466 C C . ALA A 1 192 ? -5.673 -6.361 -8.289 1.00 93.56 192 ALA A C 1
ATOM 1468 O O . ALA A 1 192 ? -6.702 -6.422 -7.609 1.00 93.56 192 ALA A O 1
ATOM 1469 N N . PHE A 1 193 ? -4.549 -5.832 -7.799 1.00 94.94 193 PHE A N 1
ATOM 1470 C CA . PHE A 1 193 ? -4.480 -5.180 -6.493 1.00 94.94 193 PHE A CA 1
ATOM 1471 C C . PHE A 1 193 ? -5.311 -3.893 -6.452 1.00 94.94 193 PHE A C 1
ATOM 1473 O O . PHE A 1 193 ? -6.154 -3.752 -5.565 1.00 94.94 193 PHE A O 1
ATOM 1480 N N . PHE A 1 194 ? -5.142 -2.989 -7.419 1.00 95.19 194 PHE A N 1
ATOM 1481 C CA . PHE A 1 194 ? -5.916 -1.745 -7.467 1.00 95.19 194 PHE A CA 1
ATOM 1482 C C . PHE A 1 194 ? -7.407 -1.988 -7.719 1.00 95.19 194 PHE A C 1
ATOM 1484 O O . PHE A 1 194 ? -8.244 -1.298 -7.134 1.00 95.19 194 PHE A O 1
ATOM 1491 N N . HIS A 1 195 ? -7.760 -3.022 -8.485 1.00 95.06 195 HIS A N 1
ATOM 1492 C CA . HIS A 1 195 ? -9.144 -3.461 -8.633 1.00 95.06 195 HIS A CA 1
ATOM 1493 C C . HIS A 1 195 ? -9.756 -3.878 -7.287 1.00 95.06 195 HIS A C 1
ATOM 1495 O O . HIS A 1 195 ? -10.875 -3.484 -6.954 1.00 95.06 195 HIS A O 1
ATOM 1501 N N . VAL A 1 196 ? -9.012 -4.636 -6.470 1.00 94.88 196 VAL A N 1
ATOM 1502 C CA . VAL A 1 196 ? -9.444 -4.998 -5.112 1.00 94.88 196 VAL A CA 1
ATOM 1503 C C . VAL A 1 196 ? -9.594 -3.764 -4.229 1.00 94.88 196 VAL A C 1
ATOM 1505 O O . VAL A 1 196 ? -10.624 -3.634 -3.574 1.00 94.88 196 VAL A O 1
ATOM 1508 N N . VAL A 1 197 ? -8.612 -2.860 -4.225 1.00 95.00 197 VAL A N 1
ATOM 1509 C CA . VAL A 1 197 ? -8.665 -1.603 -3.459 1.00 95.00 197 VAL A CA 1
ATOM 1510 C C . VAL A 1 197 ? -9.931 -0.820 -3.804 1.00 95.00 197 VAL A C 1
ATOM 1512 O O . VAL A 1 197 ? -10.678 -0.430 -2.908 1.00 95.00 197 VAL A O 1
ATOM 1515 N N . PHE A 1 198 ? -10.210 -0.633 -5.096 1.00 94.12 198 PHE A N 1
ATOM 1516 C CA . PHE A 1 198 ? -11.385 0.100 -5.555 1.00 94.12 198 PHE A CA 1
ATOM 1517 C C . PHE A 1 198 ? -12.684 -0.619 -5.178 1.00 94.12 198 PHE A C 1
ATOM 1519 O O . PHE A 1 198 ? -13.587 -0.011 -4.605 1.00 94.12 198 PHE A O 1
ATOM 1526 N N . SER A 1 199 ? -12.763 -1.934 -5.408 1.00 94.81 199 SER A N 1
ATOM 1527 C CA . SER A 1 199 ? -13.938 -2.728 -5.036 1.00 94.81 199 SER A CA 1
ATOM 1528 C C . SER A 1 199 ? -14.216 -2.694 -3.532 1.00 94.81 199 SER A C 1
ATOM 1530 O O . SER A 1 199 ? -15.383 -2.711 -3.141 1.00 94.81 199 SER A O 1
ATOM 1532 N N . VAL A 1 200 ? -13.179 -2.696 -2.692 1.00 94.12 200 VAL A N 1
ATOM 1533 C CA . VAL A 1 200 ? -13.305 -2.583 -1.235 1.00 94.12 200 VAL A CA 1
ATOM 1534 C C . VAL A 1 200 ? -13.773 -1.179 -0.856 1.00 94.12 200 VAL A C 1
ATOM 1536 O O . VAL A 1 200 ? -14.725 -1.046 -0.091 1.00 94.12 200 VAL A O 1
ATOM 1539 N N . ALA A 1 201 ? -13.176 -0.139 -1.444 1.00 93.94 201 ALA A N 1
ATOM 1540 C CA . ALA A 1 201 ? -13.548 1.246 -1.178 1.00 93.94 201 ALA A CA 1
ATOM 1541 C C . ALA A 1 201 ? -15.007 1.549 -1.557 1.00 93.94 201 ALA A C 1
ATOM 1543 O O . ALA A 1 201 ? -15.708 2.218 -0.806 1.00 93.94 201 ALA A O 1
ATOM 1544 N N . CYS A 1 202 ? -15.512 1.008 -2.670 1.00 93.19 202 CYS A N 1
ATOM 1545 C CA . CYS A 1 202 ? -16.918 1.175 -3.050 1.00 93.19 202 CYS A CA 1
ATOM 1546 C C . CYS A 1 202 ? -17.891 0.527 -2.052 1.00 93.19 202 CYS A C 1
ATOM 1548 O O . CYS A 1 202 ? -19.001 1.022 -1.870 1.00 93.19 202 CYS A O 1
ATOM 1550 N N . ARG A 1 203 ? -17.491 -0.580 -1.414 1.00 93.75 203 ARG A N 1
ATOM 1551 C CA . ARG A 1 203 ? -18.339 -1.356 -0.491 1.00 93.75 203 ARG A CA 1
ATOM 1552 C C . ARG A 1 203 ? -18.240 -0.897 0.963 1.00 93.75 203 ARG A C 1
ATOM 1554 O O . ARG A 1 203 ? -19.084 -1.288 1.762 1.00 93.75 203 ARG A O 1
ATOM 1561 N N . ASN A 1 204 ? -17.237 -0.092 1.307 1.00 91.12 204 ASN A N 1
ATOM 1562 C CA . ASN A 1 204 ? -17.019 0.404 2.659 1.00 91.12 204 ASN A CA 1
ATOM 1563 C C . ASN A 1 204 ? -17.166 1.931 2.690 1.00 91.12 204 ASN A C 1
ATOM 1565 O O . ASN A 1 204 ? -16.321 2.664 2.176 1.00 91.12 204 ASN A O 1
ATOM 1569 N N . THR A 1 205 ? -18.246 2.410 3.309 1.00 91.69 205 THR A N 1
ATOM 1570 C CA . THR A 1 205 ? -18.606 3.837 3.362 1.00 91.69 205 THR A CA 1
ATOM 1571 C C . THR A 1 205 ? -17.529 4.706 4.005 1.00 91.69 205 THR A C 1
ATOM 1573 O O . THR A 1 205 ? -17.373 5.863 3.617 1.00 91.69 205 THR A O 1
ATOM 1576 N N . SER A 1 206 ? -16.736 4.156 4.930 1.00 90.31 206 SER A N 1
ATOM 1577 C CA . SER A 1 206 ? -15.634 4.888 5.565 1.00 90.31 206 SER A CA 1
ATOM 1578 C C . SER A 1 206 ? -14.512 5.253 4.580 1.00 90.31 206 SER A C 1
ATOM 1580 O O . SER A 1 206 ? -13.819 6.246 4.788 1.00 90.31 206 SER A O 1
ATOM 1582 N N . LEU A 1 207 ? -14.379 4.522 3.465 1.00 92.62 207 LEU A N 1
ATOM 1583 C CA . LEU A 1 207 ? -13.378 4.760 2.419 1.00 92.62 207 LEU A CA 1
ATOM 1584 C C . LEU A 1 207 ? -13.872 5.656 1.276 1.00 92.62 207 LEU A C 1
ATOM 1586 O O . LEU A 1 207 ? -13.092 5.991 0.384 1.00 92.62 207 LEU A O 1
ATOM 1590 N N . TRP A 1 208 ? -15.134 6.083 1.269 1.00 92.81 208 TRP A N 1
ATOM 1591 C CA . TRP A 1 208 ? -15.655 6.929 0.191 1.00 92.81 208 TRP A CA 1
ATOM 1592 C C . TRP A 1 208 ? -14.866 8.230 -0.029 1.00 92.81 208 TRP A C 1
ATOM 1594 O O . TRP A 1 208 ? -14.632 8.560 -1.192 1.00 92.81 208 TRP A O 1
ATOM 1604 N N . PRO A 1 209 ? -14.370 8.937 1.012 1.00 89.06 209 PRO A N 1
ATOM 1605 C CA . PRO A 1 209 ? -13.530 10.121 0.815 1.00 89.06 209 PRO A CA 1
ATOM 1606 C C . PRO A 1 209 ? -12.198 9.829 0.109 1.00 89.06 209 PRO A C 1
ATOM 1608 O O . PRO A 1 209 ? -11.621 10.723 -0.508 1.00 89.06 209 PRO A O 1
ATOM 1611 N N . PHE A 1 210 ? -11.709 8.587 0.173 1.00 90.50 210 PHE A N 1
ATOM 1612 C CA . PHE A 1 210 ? -10.455 8.175 -0.456 1.00 90.50 210 PHE A CA 1
ATOM 1613 C C . PHE A 1 210 ? -10.575 8.005 -1.973 1.00 90.50 210 PHE A C 1
ATOM 1615 O O . PHE A 1 210 ? -9.631 8.327 -2.691 1.00 90.50 210 PHE A O 1
ATOM 1622 N N . ILE A 1 211 ? -11.729 7.570 -2.486 1.00 90.56 211 ILE A N 1
ATOM 1623 C CA . ILE A 1 211 ? -11.935 7.332 -3.925 1.00 90.56 211 ILE A CA 1
ATOM 1624 C C . ILE A 1 211 ? -11.625 8.576 -4.784 1.00 90.56 211 ILE A C 1
ATOM 1626 O O . ILE A 1 211 ? -10.797 8.466 -5.692 1.00 90.56 211 ILE A O 1
ATOM 1630 N N . PRO A 1 212 ? -12.215 9.765 -4.535 1.00 92.50 212 PRO A N 1
ATOM 1631 C CA . PRO A 1 212 ? -11.909 10.947 -5.339 1.00 92.50 212 PRO A CA 1
ATOM 1632 C C . PRO A 1 212 ? -10.455 11.409 -5.171 1.00 92.50 212 PRO A C 1
ATOM 1634 O O . PRO A 1 212 ? -9.865 11.894 -6.134 1.00 92.50 212 PRO A O 1
ATOM 1637 N N . GLN A 1 213 ? -9.853 11.223 -3.989 1.00 92.19 213 GLN A N 1
ATOM 1638 C CA . GLN A 1 213 ? -8.443 11.555 -3.755 1.00 92.19 213 GLN A CA 1
ATOM 1639 C C . GLN A 1 213 ? -7.509 10.657 -4.570 1.00 92.19 213 GLN A C 1
ATOM 1641 O O . GLN A 1 213 ? -6.564 11.155 -5.180 1.00 92.19 213 GLN A O 1
ATOM 1646 N N . LEU A 1 214 ? -7.798 9.354 -4.638 1.00 90.56 214 LEU A N 1
ATOM 1647 C CA . LEU A 1 214 ? -7.044 8.406 -5.450 1.00 90.56 214 LEU A CA 1
ATOM 1648 C C . LEU A 1 214 ? -7.146 8.742 -6.942 1.00 90.56 214 LEU A C 1
ATOM 1650 O O . LEU A 1 214 ? -6.129 8.781 -7.632 1.00 90.56 214 LEU A O 1
ATOM 1654 N N . LEU A 1 215 ? -8.355 9.011 -7.443 1.00 90.69 215 LEU A N 1
ATOM 1655 C CA . LEU A 1 215 ? -8.560 9.373 -8.849 1.00 90.69 215 LEU A CA 1
ATOM 1656 C C . LEU A 1 215 ? -7.833 10.673 -9.209 1.00 90.69 215 LEU A C 1
ATOM 1658 O O . LEU A 1 215 ? -7.194 10.749 -10.258 1.00 90.69 215 LEU A O 1
ATOM 1662 N N . LEU A 1 216 ? -7.885 11.675 -8.328 1.00 92.06 216 LEU A N 1
ATOM 1663 C CA . LEU A 1 216 ? -7.154 12.925 -8.512 1.00 92.06 216 LEU A CA 1
ATOM 1664 C C . LEU A 1 216 ? -5.639 12.698 -8.497 1.00 92.06 216 LEU A C 1
ATOM 1666 O O . LEU A 1 216 ? -4.942 13.229 -9.357 1.00 92.06 216 LEU A O 1
ATOM 1670 N N . TYR A 1 217 ? -5.134 11.888 -7.564 1.00 89.75 217 TYR A N 1
ATOM 1671 C CA . TYR A 1 217 ? -3.721 11.519 -7.507 1.00 89.75 217 TYR A CA 1
ATOM 1672 C C . TYR A 1 217 ? -3.269 10.866 -8.818 1.00 89.75 217 TYR A C 1
ATOM 1674 O O . TYR A 1 217 ? -2.294 11.315 -9.417 1.00 89.75 217 TYR A O 1
ATOM 1682 N N . LEU A 1 218 ? -3.992 9.855 -9.307 1.00 87.44 218 LEU A N 1
ATOM 1683 C CA . LEU A 1 218 ? -3.657 9.180 -10.564 1.00 87.44 218 LEU A CA 1
ATOM 1684 C C . LEU A 1 218 ? -3.678 10.153 -11.747 1.00 87.44 218 LEU A C 1
ATOM 1686 O O . LEU A 1 218 ? -2.727 10.178 -12.524 1.00 87.44 218 LEU A O 1
ATOM 1690 N N . LYS A 1 219 ? -4.709 11.001 -11.842 1.00 89.81 219 LYS A N 1
ATOM 1691 C CA . LYS A 1 219 ? -4.813 12.024 -12.888 1.00 89.81 219 LYS A CA 1
ATOM 1692 C C . LYS A 1 219 ? -3.606 12.966 -12.886 1.00 89.81 219 LYS A C 1
ATOM 1694 O O . LYS A 1 219 ? -2.964 13.125 -13.916 1.00 89.81 219 LYS A O 1
ATOM 1699 N N . LEU A 1 220 ? -3.267 13.549 -11.734 1.00 88.56 220 LEU A N 1
ATOM 1700 C CA . LEU A 1 220 ? -2.166 14.514 -11.624 1.00 88.56 220 LEU A CA 1
ATOM 1701 C C . LEU A 1 220 ? -0.807 13.903 -11.989 1.00 88.56 220 LEU A C 1
ATOM 1703 O O . LEU A 1 220 ? 0.011 14.567 -12.621 1.00 88.56 220 LEU A O 1
ATOM 1707 N N . ASN A 1 221 ? -0.563 12.646 -11.610 1.00 82.75 221 ASN A N 1
ATOM 1708 C CA . ASN A 1 221 ? 0.692 11.973 -11.945 1.00 82.75 221 ASN A CA 1
ATOM 1709 C C . ASN A 1 221 ? 0.777 11.637 -13.442 1.00 82.75 221 ASN A C 1
ATOM 1711 O O . ASN A 1 221 ? 1.840 11.800 -14.035 1.00 82.75 221 ASN A O 1
ATOM 1715 N N . LEU A 1 222 ? -0.332 11.232 -14.070 1.00 80.75 222 LEU A N 1
ATOM 1716 C CA . LEU A 1 222 ? -0.379 10.993 -15.516 1.00 80.75 222 LEU A CA 1
ATOM 1717 C C . LEU A 1 222 ? -0.211 12.293 -16.318 1.00 80.75 222 LEU A C 1
ATOM 1719 O O . LEU A 1 222 ? 0.575 12.324 -17.263 1.00 80.75 222 LEU A O 1
ATOM 1723 N N . ASP A 1 223 ? -0.888 13.371 -15.911 1.00 79.44 223 ASP A N 1
ATOM 1724 C CA . ASP A 1 223 ? -0.796 14.684 -16.562 1.00 79.44 223 ASP A CA 1
ATOM 1725 C C . ASP A 1 223 ? 0.635 15.254 -16.469 1.00 79.44 223 ASP A C 1
ATOM 1727 O O . ASP A 1 223 ? 1.170 15.780 -17.446 1.00 79.44 223 ASP A O 1
ATOM 1731 N N . SER A 1 224 ? 1.285 15.111 -15.307 1.00 76.88 224 SER A N 1
ATOM 1732 C CA . SER A 1 224 ? 2.672 15.544 -15.090 1.00 76.88 224 SER A CA 1
ATOM 1733 C C . SER A 1 224 ? 3.657 14.817 -16.008 1.00 76.88 224 SER A C 1
ATOM 1735 O O . SER A 1 224 ? 4.520 15.450 -16.615 1.00 76.88 224 SER A O 1
ATOM 1737 N N . GLU A 1 225 ? 3.539 13.495 -16.133 1.00 69.62 225 GLU A N 1
ATOM 1738 C CA . GLU A 1 225 ? 4.416 12.717 -17.014 1.00 69.62 225 GLU A CA 1
ATOM 1739 C C . GLU A 1 225 ? 4.143 13.011 -18.496 1.00 69.62 225 GLU A C 1
ATOM 1741 O O . GLU A 1 225 ? 5.087 13.178 -19.268 1.00 69.62 225 GLU A O 1
ATOM 1746 N N . TYR A 1 226 ? 2.878 13.197 -18.893 1.00 69.31 226 TYR A N 1
ATOM 1747 C CA . TYR A 1 226 ? 2.528 13.614 -20.254 1.00 69.31 226 TYR A CA 1
ATOM 1748 C C . TYR A 1 226 ? 3.181 14.952 -20.637 1.00 69.31 226 TYR A C 1
ATOM 1750 O O . TYR A 1 226 ? 3.787 15.065 -21.704 1.00 69.31 226 TYR A O 1
ATOM 1758 N N . MET A 1 227 ? 3.128 15.950 -19.749 1.00 68.94 227 MET A N 1
ATOM 1759 C CA . MET A 1 227 ? 3.758 17.255 -19.986 1.00 68.94 227 MET A CA 1
ATOM 1760 C C . MET A 1 227 ? 5.286 17.173 -20.069 1.00 68.94 227 MET A C 1
ATOM 1762 O O . MET A 1 227 ? 5.895 17.887 -20.865 1.00 68.94 227 MET A O 1
ATOM 1766 N N . ARG A 1 228 ? 5.921 16.291 -19.287 1.00 71.56 228 ARG A N 1
ATOM 1767 C CA . ARG A 1 228 ? 7.371 16.063 -19.375 1.00 71.56 228 ARG A CA 1
ATOM 1768 C C . ARG A 1 228 ? 7.751 15.440 -20.708 1.00 71.56 228 ARG A C 1
ATOM 1770 O O . ARG A 1 228 ? 8.688 15.921 -21.326 1.00 71.56 228 ARG A O 1
ATOM 1777 N N . VAL A 1 229 ? 7.015 14.434 -21.180 1.00 70.31 229 VAL A N 1
ATOM 1778 C CA . VAL A 1 229 ? 7.274 13.794 -22.481 1.00 70.31 229 VAL A CA 1
ATOM 1779 C C . VAL A 1 229 ? 7.117 14.788 -23.636 1.00 70.31 229 VAL A C 1
ATOM 1781 O O . VAL A 1 229 ? 7.968 14.819 -24.517 1.00 70.31 229 VAL A O 1
ATOM 1784 N N . GLN A 1 230 ? 6.095 15.648 -23.605 1.00 56.00 230 GLN A N 1
ATOM 1785 C CA . GLN A 1 230 ? 5.897 16.697 -24.617 1.00 56.00 230 GLN A CA 1
ATOM 1786 C C . GLN A 1 230 ? 7.024 17.743 -24.644 1.00 56.00 230 GLN A C 1
ATOM 1788 O O . GLN A 1 230 ? 7.272 18.328 -25.686 1.00 56.00 230 GLN A O 1
ATOM 1793 N N . ALA A 1 231 ? 7.731 17.976 -23.534 1.00 61.69 231 ALA A N 1
ATOM 1794 C CA . ALA A 1 231 ? 8.873 18.894 -23.502 1.00 61.69 231 ALA A CA 1
ATOM 1795 C C . ALA A 1 231 ? 10.150 18.325 -24.157 1.00 61.69 231 ALA A C 1
ATOM 1797 O O . ALA A 1 231 ? 11.109 19.068 -24.363 1.00 61.69 231 ALA A O 1
ATOM 1798 N N . TYR A 1 232 ? 10.182 17.020 -24.454 1.00 58.47 232 TYR A N 1
ATOM 1799 C CA . TYR A 1 232 ? 11.312 16.332 -25.090 1.00 58.47 232 TYR A CA 1
ATOM 1800 C C . TYR A 1 232 ? 11.047 15.933 -26.555 1.00 58.47 232 TYR A C 1
ATOM 1802 O O . TYR A 1 232 ? 11.904 15.284 -27.158 1.00 58.47 232 TYR A O 1
ATOM 1810 N N . ILE A 1 233 ? 9.889 16.304 -27.117 1.00 54.44 233 ILE A N 1
ATOM 1811 C CA . ILE A 1 233 ? 9.506 16.111 -28.529 1.00 54.44 233 ILE A CA 1
ATOM 1812 C C . ILE A 1 233 ? 9.484 17.478 -29.212 1.00 54.44 233 ILE A C 1
ATOM 1814 O O . ILE A 1 233 ? 9.997 17.564 -30.350 1.00 54.44 233 ILE A O 1
#

Sequence (233 aa):
MMPPTSHGRQGPQGRESLADGSGSGSGSGNGNGNGNGNGPTNHGQPPPSTLAAQLVENISASTRSSRPDETAELSKLIGIIEKVKDQPENLKPQEERTSHNHMLIYVYARVTLEGLKWDDPFDKTHLRSEALRAINFLKVAVKETPEVLLATSEPGTYLFRGREPLWMWIFPKVLKMLGYSQSIDLASAIDAFFHVVFSVACRNTSLWPFIPQLLLYLKLNLDSEYMRVQAYI